Protein AF-A0A5Q4BC94-F1 (afdb_monomer)

Solvent-accessible surface area (backbone atoms only — not comparable to full-atom values): 10985 Å² total; per-residue (Å²): 102,75,62,57,66,53,66,48,94,88,75,41,68,51,53,62,76,57,40,40,62,52,32,75,74,72,47,90,76,65,55,70,24,50,42,64,88,12,57,51,71,51,74,48,74,23,56,30,16,49,47,24,10,54,57,50,40,27,36,15,42,59,40,78,37,52,30,67,79,30,51,76,41,50,78,74,36,72,37,65,31,52,67,29,40,40,42,59,85,71,44,56,73,88,72,79,78,47,74,65,57,56,63,42,51,80,78,47,82,76,61,48,67,38,67,44,76,34,61,32,27,31,41,45,68,64,74,61,66,38,70,5,66,47,60,93,41,69,38,22,23,30,35,40,36,33,21,73,30,96,95,44,70,33,73,53,66,46,68,32,28,60,41,76,62,95,82,68,76,78,78,76,76,76,77,79,74,85,79,80,84,80,82,85,80,83,80,85,131

Secondary structure (DSSP, 8-state):
--SSS-EETTTEE--GGGHHHHHHHH-S-PPEE-SSS-EEEEEEEEEEGGG-S-EEEEEETTSSS-TTSSEEPEEEEPPP-STT---TTSPPPSSPPPHHHHHHTTTS-S--EEEEEEEEEEEPPTT----EEETTEEEEEEEEEEE--TT---EEEEEEEEPPPTTSPPPPPPPPP------------

Sequence (189 aa):
MTDGLGKTTGSGKVQAADIQQVMALSGDTLPQVSPVNGSISGTFHVVTTDGAGPINAVLDPTGTGAFSQGVMLQVMQQVPGNRGNIRPNGKVPGGKRSLWERALSVIVKRASNVNMDFPMAFAVPDGTTCSGSMGGQNNVCLVKIANSNGAGPFGGVVPIQIAPAAGAAPATPAAPGARRSVEFQAAQA

Organism: NCBI:txid2078593

pLDDT: mean 81.34, std 16.69, range [35.47, 97.94]

Mean predicted aligned error: 10.85 Å

Radius of gyration: 20.94 Å; Cα contacts (8 Å, |Δi|>4): 370; chains: 1; bounding box: 55×48×60 Å

Nearest PDB structures (foldseek):
  2ag9-assembly2_B  TM=3.302E-01  e=1.416E-01  Homo sapiens
  2agc-assembly1_A  TM=2.955E-01  e=1.116E-01  Mus musculus
  6vac-assembly1_B  TM=3.687E-01  e=8.942E-01  Mus musculus
  7blq-assembly1_J  TM=4.321E-01  e=4.726E+00  Thermochaetoides thermophila DSM 1495

Foldseek 3Di:
DDFAFDADPPGGGDFLQCVLVVCVVVPDDAAEFALPFTKDKDKDWDFWLQQFDQKWKWKAQAQGRPRVPTDTWAWPFGGDHDQSAADLCSHRDPDDQDPVSVVCCVVDDSIDGNGDIDMTMTTDDRNRWHQYDGSNDGRKMKMFMFHDHPVDTHGGIGIYHHDPHPPDDPDPPDPPDDDDDDDDDDDDD

InterPro domains:
  IPR021476 GAS1/GAS2/TsrA [PF11327] (3-155)
  IPR021476 GAS1/GAS2/TsrA [PTHR34618] (3-182)

Structure (mmCIF, N/CA/C/O backbone):
data_AF-A0A5Q4BC94-F1
#
_entry.id   AF-A0A5Q4BC94-F1
#
loop_
_atom_site.group_PDB
_atom_site.id
_atom_site.type_symbol
_atom_site.label_atom_id
_atom_site.label_alt_id
_atom_site.label_comp_id
_atom_site.label_asym_id
_atom_site.label_entity_id
_atom_site.label_seq_id
_atom_site.pdbx_PDB_ins_code
_atom_site.Cartn_x
_atom_site.Cartn_y
_atom_site.Cartn_z
_atom_site.occupancy
_atom_site.B_iso_or_equiv
_atom_site.auth_seq_id
_atom_site.auth_comp_id
_atom_site.auth_asym_id
_atom_site.auth_atom_id
_atom_site.pdbx_PDB_model_num
ATOM 1 N N . MET A 1 1 ? 0.063 -11.396 -1.240 1.00 81.81 1 MET A N 1
ATOM 2 C CA . MET A 1 1 ? 1.222 -10.493 -1.026 1.00 81.81 1 MET A CA 1
ATOM 3 C C . MET A 1 1 ? 2.115 -11.094 0.052 1.00 81.81 1 MET A C 1
ATOM 5 O O . MET A 1 1 ? 1.670 -12.020 0.711 1.00 81.81 1 MET A O 1
ATOM 9 N N . THR A 1 2 ? 3.355 -10.629 0.216 1.00 89.62 2 THR A N 1
ATOM 10 C CA . THR A 1 2 ? 4.214 -11.078 1.328 1.00 89.62 2 THR A CA 1
ATOM 11 C C . THR A 1 2 ? 3.887 -10.338 2.621 1.00 89.62 2 THR A C 1
ATOM 13 O O . THR A 1 2 ? 3.501 -9.165 2.572 1.00 89.62 2 THR A O 1
ATOM 16 N N . ASP A 1 3 ? 4.104 -11.001 3.753 1.00 93.25 3 ASP A N 1
ATOM 17 C CA . ASP A 1 3 ? 3.943 -10.417 5.086 1.00 93.25 3 ASP A CA 1
ATOM 18 C C . ASP A 1 3 ? 5.045 -9.404 5.425 1.00 93.25 3 ASP A C 1
ATOM 20 O O . ASP A 1 3 ? 6.118 -9.374 4.809 1.00 93.25 3 ASP A O 1
ATOM 24 N N . GLY A 1 4 ? 4.762 -8.567 6.420 1.00 91.88 4 GLY A N 1
ATOM 25 C CA . GLY A 1 4 ? 5.662 -7.549 6.951 1.00 91.88 4 GLY A CA 1
ATOM 26 C C . GLY A 1 4 ? 5.556 -6.182 6.269 1.00 91.88 4 GLY A C 1
ATOM 27 O O . GLY A 1 4 ? 5.061 -6.036 5.144 1.00 91.88 4 GLY A O 1
ATOM 28 N N . LEU A 1 5 ? 6.069 -5.169 6.975 1.00 91.19 5 LEU A N 1
ATOM 29 C CA . LEU A 1 5 ? 5.911 -3.742 6.651 1.00 91.19 5 LEU A CA 1
ATOM 30 C C . LEU A 1 5 ? 7.025 -3.176 5.759 1.00 91.19 5 LEU A C 1
ATOM 32 O O . LEU A 1 5 ? 7.042 -1.991 5.447 1.00 91.19 5 LEU A O 1
ATOM 36 N N . GLY A 1 6 ? 7.956 -4.029 5.332 1.00 88.50 6 GLY A N 1
ATOM 37 C CA . GLY A 1 6 ? 9.138 -3.638 4.571 1.00 88.50 6 GLY A CA 1
ATOM 38 C C . GLY A 1 6 ? 10.411 -3.681 5.408 1.00 88.50 6 GLY A C 1
ATOM 39 O O . GLY A 1 6 ? 10.427 -4.132 6.554 1.00 88.50 6 GLY A O 1
ATOM 40 N N . LYS A 1 7 ? 11.517 -3.271 4.791 1.00 89.06 7 LYS A N 1
ATOM 41 C CA . LYS A 1 7 ? 12.827 -3.195 5.434 1.00 89.06 7 LYS A CA 1
ATOM 42 C C . LYS A 1 7 ? 13.628 -2.040 4.853 1.00 89.06 7 LYS A C 1
ATOM 44 O O . LYS A 1 7 ? 13.553 -1.793 3.651 1.00 89.06 7 LYS A O 1
ATOM 49 N N . THR A 1 8 ? 14.425 -1.389 5.683 1.00 83.44 8 THR A N 1
ATOM 50 C CA . THR A 1 8 ? 15.435 -0.426 5.253 1.00 83.44 8 THR A CA 1
ATOM 51 C C . THR A 1 8 ? 16.819 -1.049 5.398 1.00 83.44 8 THR A C 1
ATOM 53 O O . THR A 1 8 ? 17.034 -1.977 6.181 1.00 83.44 8 THR A O 1
ATOM 56 N N . THR A 1 9 ? 17.782 -0.554 4.626 1.00 82.31 9 THR A N 1
ATOM 57 C CA . THR A 1 9 ? 19.167 -1.037 4.693 1.00 82.31 9 THR A CA 1
ATOM 58 C C . THR A 1 9 ? 19.849 -0.637 6.005 1.00 82.31 9 THR A C 1
ATOM 60 O O . THR A 1 9 ? 20.722 -1.358 6.470 1.00 82.31 9 THR A O 1
ATOM 63 N N . GLY A 1 10 ? 19.445 0.494 6.599 1.00 80.06 10 GLY A N 1
ATOM 64 C CA . GLY A 1 10 ? 20.049 1.041 7.820 1.00 80.06 10 GLY A CA 1
ATOM 65 C C . GLY A 1 10 ? 19.394 0.586 9.127 1.00 80.06 10 GLY A C 1
ATOM 66 O O . GLY A 1 10 ? 20.094 0.427 10.119 1.00 80.06 10 GLY A O 1
ATOM 67 N N . SER A 1 11 ? 18.079 0.344 9.136 1.00 78.38 11 SER A N 1
ATOM 68 C CA . SER A 1 11 ? 17.308 0.065 10.365 1.00 78.38 11 SER A CA 1
ATOM 69 C C . SER A 1 11 ? 16.658 -1.322 10.373 1.00 78.38 11 SER A C 1
ATOM 71 O O . SER A 1 11 ? 15.974 -1.683 11.325 1.00 78.38 11 SER A O 1
ATOM 73 N N . GLY A 1 12 ? 16.879 -2.135 9.336 1.00 88.44 12 GLY A N 1
ATOM 74 C CA . GLY A 1 12 ? 16.344 -3.491 9.266 1.00 88.44 12 GLY A CA 1
ATOM 75 C C . GLY A 1 12 ? 14.847 -3.520 8.959 1.00 88.44 12 GLY A C 1
ATOM 76 O O . GLY A 1 12 ? 14.356 -2.741 8.143 1.00 88.44 12 GLY A O 1
ATOM 77 N N . LYS A 1 13 ? 14.120 -4.485 9.533 1.00 89.81 13 LYS A N 1
ATOM 78 C CA . LYS A 1 13 ? 12.675 -4.641 9.297 1.00 89.81 13 LYS A CA 1
ATOM 79 C C . LYS A 1 13 ? 11.917 -3.456 9.892 1.00 89.81 13 LYS A C 1
ATOM 81 O O . LYS A 1 13 ? 12.116 -3.156 11.061 1.00 89.81 13 LYS A O 1
ATOM 86 N N . VAL A 1 14 ? 11.015 -2.874 9.107 1.00 89.50 14 VAL A N 1
ATOM 87 C CA . VAL A 1 14 ? 10.056 -1.876 9.590 1.00 89.50 14 VAL A CA 1
ATOM 88 C C . VAL A 1 14 ? 9.029 -2.582 10.475 1.00 89.50 14 VAL A C 1
ATOM 90 O O . VAL A 1 14 ? 8.504 -3.637 10.100 1.00 89.50 14 VAL A O 1
ATOM 93 N N . GLN A 1 15 ? 8.758 -2.017 11.645 1.00 88.25 15 GLN A N 1
ATOM 94 C CA . GLN A 1 15 ? 7.858 -2.553 12.663 1.00 88.25 15 GLN A CA 1
ATOM 95 C C . GLN A 1 15 ? 6.709 -1.583 12.941 1.00 88.25 15 GLN A C 1
ATOM 97 O O . GLN A 1 15 ? 6.812 -0.384 12.702 1.00 88.25 15 GLN A O 1
ATOM 102 N N . ALA A 1 16 ? 5.605 -2.092 13.496 1.00 83.12 16 ALA A N 1
ATOM 103 C CA . ALA A 1 16 ? 4.472 -1.247 13.883 1.00 83.12 16 ALA A CA 1
ATOM 104 C C . ALA A 1 16 ? 4.858 -0.195 14.944 1.00 83.12 16 ALA A C 1
ATOM 106 O O . ALA A 1 16 ? 4.256 0.874 14.998 1.00 83.12 16 ALA A O 1
ATOM 107 N N . ALA A 1 17 ? 5.892 -0.465 15.750 1.00 82.75 17 ALA A N 1
ATOM 108 C CA . ALA A 1 17 ? 6.447 0.495 16.703 1.00 82.75 17 ALA A CA 1
ATOM 109 C C . ALA A 1 17 ? 7.033 1.747 16.019 1.00 82.75 17 ALA A C 1
ATOM 111 O O . ALA A 1 17 ? 6.927 2.844 16.565 1.00 82.75 17 ALA A O 1
ATOM 112 N N . ASP A 1 18 ? 7.556 1.615 14.795 1.00 83.81 18 ASP A N 1
ATOM 113 C CA . ASP A 1 18 ? 8.173 2.723 14.051 1.00 83.81 18 ASP A CA 1
ATOM 114 C C . ASP A 1 18 ? 7.135 3.768 13.599 1.00 83.81 18 ASP A C 1
ATOM 116 O O . ASP A 1 18 ? 7.472 4.904 13.262 1.00 83.81 18 ASP A O 1
ATOM 120 N N . ILE A 1 19 ? 5.844 3.421 13.637 1.00 81.75 19 ILE A N 1
ATOM 121 C CA . ILE A 1 19 ? 4.746 4.312 13.242 1.00 81.75 19 ILE A CA 1
ATOM 122 C C . ILE A 1 19 ? 4.623 5.510 14.186 1.00 81.75 19 ILE A C 1
ATOM 124 O O . ILE A 1 19 ? 4.223 6.580 13.735 1.00 81.75 19 ILE A O 1
ATOM 128 N N . GLN A 1 20 ? 5.031 5.394 15.456 1.00 79.56 20 GLN A N 1
ATOM 129 C CA . GLN A 1 20 ? 5.070 6.556 16.356 1.00 79.56 20 GLN A CA 1
ATOM 130 C C . GLN A 1 20 ? 5.977 7.669 15.822 1.00 79.56 20 GLN A C 1
ATOM 132 O O . GLN A 1 20 ? 5.625 8.843 15.916 1.00 79.56 20 GLN A O 1
ATOM 137 N N . GLN A 1 21 ? 7.106 7.313 15.205 1.00 80.94 21 GLN A N 1
ATOM 138 C CA . GLN A 1 21 ? 8.010 8.295 14.613 1.00 80.94 21 GLN A CA 1
ATOM 139 C C . GLN A 1 21 ? 7.386 8.966 13.382 1.00 80.94 21 GLN A C 1
ATOM 141 O O . GLN A 1 21 ? 7.544 10.168 13.187 1.00 80.94 21 GLN A O 1
ATOM 146 N N . VAL A 1 22 ? 6.642 8.210 12.571 1.00 80.81 22 VAL A N 1
ATOM 147 C CA . VAL A 1 22 ? 5.947 8.741 11.387 1.00 80.81 22 VAL A CA 1
ATOM 148 C C . VAL A 1 22 ? 4.794 9.664 11.785 1.00 80.81 22 VAL A C 1
ATOM 150 O O . VAL A 1 22 ? 4.640 10.735 11.199 1.00 80.81 22 VAL A O 1
ATOM 153 N N . MET A 1 23 ? 4.022 9.287 12.805 1.00 81.69 23 MET A N 1
ATOM 154 C CA . MET A 1 23 ? 2.925 10.089 13.360 1.00 81.69 23 MET A CA 1
ATOM 155 C C . MET A 1 23 ? 3.440 11.397 13.966 1.00 81.69 23 MET A C 1
ATOM 157 O O . MET A 1 23 ? 2.883 12.457 13.703 1.00 81.69 23 MET A O 1
ATOM 161 N N . ALA A 1 24 ? 4.579 11.364 14.666 1.00 81.62 24 ALA A N 1
ATOM 162 C CA . ALA A 1 24 ? 5.213 12.576 15.184 1.00 81.62 24 ALA A CA 1
ATOM 163 C C . ALA A 1 24 ? 5.582 13.589 14.079 1.00 81.62 24 ALA A C 1
ATOM 165 O O . ALA A 1 24 ? 5.613 14.791 14.336 1.00 81.62 24 ALA A O 1
ATOM 166 N N . LEU A 1 25 ? 5.852 13.116 12.856 1.00 83.88 25 LEU A N 1
ATOM 167 C CA . LEU A 1 25 ? 6.179 13.959 11.700 1.00 83.88 25 LEU A CA 1
ATOM 168 C C . LEU A 1 25 ? 4.952 14.359 10.867 1.00 83.88 25 LEU A C 1
ATOM 170 O O . LEU A 1 25 ? 4.973 15.405 10.224 1.00 83.88 25 LEU A O 1
ATOM 174 N N . SER A 1 26 ? 3.909 13.526 10.853 1.00 80.12 26 SER A N 1
ATOM 175 C CA . SER A 1 26 ? 2.773 13.639 9.920 1.00 80.12 26 SER A CA 1
ATOM 176 C C . SER A 1 26 ? 1.465 14.077 10.591 1.00 80.12 26 SER A C 1
ATOM 178 O O . SER A 1 26 ? 0.493 14.369 9.897 1.00 80.12 26 SER A O 1
ATOM 180 N N . GLY A 1 27 ? 1.441 14.145 11.925 1.00 82.94 27 GLY A N 1
ATOM 181 C CA . GLY A 1 27 ? 0.253 14.386 12.739 1.00 82.94 27 GLY A CA 1
ATOM 182 C C . GLY A 1 27 ? -0.396 13.096 13.247 1.00 82.94 27 GLY A C 1
ATOM 183 O O . GLY A 1 27 ? -0.121 11.998 12.767 1.00 82.94 27 GLY A O 1
ATOM 184 N N . ASP A 1 28 ? -1.292 13.247 14.225 1.00 81.88 28 ASP A N 1
ATOM 185 C CA . ASP A 1 28 ? -1.874 12.115 14.960 1.00 81.88 28 ASP A CA 1
ATOM 186 C C . ASP A 1 28 ? -3.132 11.518 14.306 1.00 81.88 28 ASP A C 1
ATOM 188 O O . ASP A 1 28 ? -3.717 10.572 14.829 1.00 81.88 28 ASP A O 1
ATOM 192 N N . THR A 1 29 ? -3.597 12.078 13.185 1.00 86.44 29 THR A N 1
ATOM 193 C CA . THR A 1 29 ? -4.830 11.627 12.522 1.00 86.44 29 THR A CA 1
ATOM 194 C C . THR A 1 29 ? -4.507 10.696 11.364 1.00 86.44 29 THR A C 1
ATOM 196 O O . THR A 1 29 ? -3.929 11.111 10.361 1.00 86.44 29 THR A O 1
ATOM 199 N N . LEU A 1 30 ? -4.930 9.439 11.486 1.00 89.50 30 LEU A N 1
ATOM 200 C CA . LEU A 1 30 ? -4.850 8.472 10.397 1.00 89.50 30 LEU A CA 1
ATOM 201 C C . LEU A 1 30 ? -5.952 8.720 9.353 1.00 89.50 30 LEU A C 1
ATOM 203 O O . LEU A 1 30 ? -7.013 9.255 9.695 1.00 89.50 30 LEU A O 1
ATOM 207 N N . PRO A 1 31 ? -5.751 8.295 8.092 1.00 91.00 31 PRO A N 1
ATOM 208 C CA . PRO A 1 31 ? -6.808 8.285 7.090 1.00 91.00 31 PRO A CA 1
ATOM 209 C C . PRO A 1 31 ? -8.049 7.541 7.595 1.00 91.00 31 PRO A C 1
ATOM 211 O O . PRO A 1 31 ? -7.960 6.388 8.023 1.00 91.00 31 PRO A O 1
ATOM 214 N N . GLN A 1 32 ? -9.199 8.210 7.526 1.00 92.81 32 GLN A N 1
ATOM 215 C CA . GLN A 1 32 ? -10.491 7.663 7.932 1.00 92.81 32 GLN A CA 1
ATOM 216 C C . GLN A 1 32 ? -11.238 7.129 6.710 1.00 92.81 32 GLN A C 1
ATOM 218 O O . GLN A 1 32 ? -11.414 7.846 5.724 1.00 92.81 32 GLN A O 1
ATOM 223 N N . VAL A 1 33 ? -11.704 5.886 6.780 1.00 94.62 33 VAL A N 1
ATOM 224 C CA . VAL A 1 33 ? -12.470 5.228 5.717 1.00 94.62 33 VAL A CA 1
ATOM 225 C C . VAL A 1 33 ? -13.904 5.005 6.184 1.00 94.62 33 VAL A C 1
ATOM 227 O O . VAL A 1 33 ? -14.128 4.533 7.295 1.00 94.62 33 VAL A O 1
ATOM 230 N N . SER A 1 34 ? -14.883 5.331 5.338 1.00 93.75 34 SER A N 1
ATOM 231 C CA . SER A 1 34 ? -16.297 5.078 5.643 1.00 93.75 34 SER A CA 1
ATOM 232 C C . SER A 1 34 ? -16.559 3.578 5.865 1.00 93.75 34 SER A C 1
ATOM 234 O O . SER A 1 34 ? -16.065 2.768 5.079 1.00 93.75 34 SER A O 1
ATOM 236 N N . PRO A 1 35 ? -17.365 3.187 6.870 1.00 91.75 35 PRO A N 1
ATOM 237 C CA . PRO A 1 35 ? -17.731 1.785 7.096 1.00 91.75 35 PRO A CA 1
ATOM 238 C C . PRO A 1 35 ? -18.643 1.202 6.003 1.00 91.75 35 PRO A C 1
ATOM 240 O O . PRO A 1 35 ? -18.787 -0.018 5.918 1.00 91.75 35 PRO A O 1
ATOM 243 N N . VAL A 1 36 ? -19.270 2.069 5.198 1.00 92.44 36 VAL A N 1
ATOM 244 C CA . VAL A 1 36 ? -20.157 1.713 4.081 1.00 92.44 36 VAL A CA 1
ATOM 245 C C . VAL A 1 36 ? -19.725 2.485 2.837 1.00 92.44 36 VAL A C 1
ATOM 247 O O . VAL A 1 36 ? -19.553 3.707 2.903 1.00 92.44 36 VAL A O 1
ATOM 250 N N . ASN A 1 37 ? -19.555 1.789 1.714 1.00 91.12 37 ASN A N 1
ATOM 251 C CA . ASN A 1 37 ? -19.009 2.305 0.457 1.00 91.12 37 ASN A CA 1
ATOM 252 C C . ASN A 1 37 ? -17.673 3.047 0.649 1.00 91.12 37 ASN A C 1
ATOM 254 O O . ASN A 1 37 ? -17.416 4.082 0.030 1.00 91.12 37 ASN A O 1
ATOM 258 N N . GLY A 1 38 ? -16.831 2.544 1.555 1.00 94.06 38 GLY A N 1
ATOM 259 C CA . GLY A 1 38 ? -15.524 3.117 1.846 1.00 94.06 38 GLY A CA 1
ATOM 260 C C . GLY A 1 38 ? -14.539 2.927 0.695 1.00 94.06 38 GLY A C 1
ATOM 261 O O . GLY A 1 38 ? -14.519 1.899 0.022 1.00 94.06 38 GLY A O 1
ATOM 262 N N . SER A 1 39 ? -13.660 3.905 0.488 1.00 95.75 39 SER A N 1
ATOM 263 C CA . SER A 1 39 ? -12.562 3.784 -0.471 1.00 95.75 39 SER A CA 1
ATOM 264 C C . SER A 1 39 ? -11.307 4.474 0.034 1.00 95.75 39 SER A C 1
ATOM 266 O O . SER A 1 39 ? -11.384 5.469 0.753 1.00 95.75 39 SER A O 1
ATOM 268 N N . ILE A 1 40 ? -10.158 3.972 -0.398 1.00 95.38 40 ILE A N 1
ATOM 269 C CA . ILE A 1 40 ? -8.854 4.594 -0.198 1.00 95.38 40 ILE A CA 1
ATOM 270 C C . ILE A 1 40 ? -8.411 5.126 -1.549 1.00 95.38 40 ILE A C 1
ATOM 272 O O . ILE A 1 40 ? -8.335 4.363 -2.510 1.00 95.38 40 ILE A O 1
ATOM 276 N N . SER A 1 41 ? -8.085 6.410 -1.619 1.00 95.69 41 SER A N 1
ATOM 277 C CA . SER A 1 41 ? -7.561 7.049 -2.822 1.00 95.69 41 SER A CA 1
ATOM 278 C C . SER A 1 41 ? -6.319 7.860 -2.505 1.00 95.69 41 SER A C 1
ATOM 280 O O . SER A 1 41 ? -6.173 8.376 -1.398 1.00 95.69 41 SER A O 1
ATOM 282 N N . GLY A 1 42 ? -5.444 8.021 -3.486 1.00 94.50 42 GLY A N 1
ATOM 283 C CA . GLY A 1 42 ? -4.274 8.867 -3.334 1.00 94.50 42 GLY A CA 1
ATOM 284 C C . GLY A 1 42 ? -3.457 8.964 -4.606 1.00 94.50 42 GLY A C 1
ATOM 285 O O . GLY A 1 42 ? -3.873 8.520 -5.678 1.00 94.50 42 GLY A O 1
ATOM 286 N N . THR A 1 43 ? -2.268 9.529 -4.453 1.00 95.31 43 THR A N 1
ATOM 287 C CA . THR A 1 43 ? -1.296 9.682 -5.528 1.00 95.31 43 THR A CA 1
ATOM 288 C C . THR A 1 43 ? -0.192 8.650 -5.367 1.00 95.31 43 THR A C 1
ATOM 290 O O . THR A 1 43 ? 0.446 8.567 -4.320 1.00 95.31 43 THR A O 1
ATOM 293 N N . PHE A 1 44 ? 0.041 7.861 -6.411 1.00 94.06 44 PHE A N 1
ATOM 294 C CA . PHE A 1 44 ? 1.167 6.945 -6.494 1.00 94.06 44 PHE A CA 1
ATOM 295 C C . PHE A 1 44 ? 2.281 7.588 -7.319 1.00 94.06 44 PHE A C 1
ATOM 297 O O . PHE A 1 44 ? 2.142 7.773 -8.531 1.00 94.06 44 PHE A O 1
ATOM 304 N N . HIS A 1 45 ? 3.384 7.921 -6.654 1.00 94.69 45 HIS A N 1
ATOM 305 C CA . HIS A 1 45 ? 4.540 8.532 -7.292 1.00 94.69 45 HIS A CA 1
ATOM 306 C C . HIS A 1 45 ? 5.463 7.461 -7.886 1.00 94.69 45 HIS A C 1
ATOM 308 O O . HIS A 1 45 ? 6.096 6.678 -7.173 1.00 94.69 45 HIS A O 1
ATOM 314 N N . VAL A 1 46 ? 5.554 7.422 -9.213 1.00 91.31 46 VAL A N 1
ATOM 315 C CA . VAL A 1 46 ? 6.398 6.478 -9.947 1.00 91.31 46 VAL A CA 1
ATOM 316 C C . VAL A 1 46 ? 7.737 7.142 -10.250 1.00 91.31 46 VAL A C 1
ATOM 318 O O . VAL A 1 46 ? 7.866 7.892 -11.215 1.00 91.31 46 VAL A O 1
ATOM 321 N N . VAL A 1 47 ? 8.762 6.824 -9.457 1.00 90.44 47 VAL A N 1
ATOM 322 C CA . VAL A 1 47 ? 10.129 7.349 -9.654 1.00 90.44 47 VAL A CA 1
ATOM 323 C C . VAL A 1 47 ? 10.771 6.755 -10.911 1.00 90.44 47 VAL A C 1
ATOM 325 O O . VAL A 1 47 ? 11.333 7.466 -11.746 1.00 90.44 47 VAL A O 1
ATOM 328 N N . THR A 1 48 ? 10.681 5.434 -11.065 1.00 88.44 48 THR A N 1
ATOM 329 C CA . THR A 1 48 ? 11.261 4.695 -12.191 1.00 88.44 48 THR A CA 1
ATOM 330 C C . THR A 1 48 ? 10.256 3.738 -12.804 1.00 88.44 48 THR A C 1
ATOM 332 O O . THR A 1 48 ? 9.251 3.380 -12.189 1.00 88.44 48 THR A O 1
ATOM 335 N N . THR A 1 49 ? 10.557 3.277 -14.018 1.00 85.38 49 THR A N 1
ATOM 336 C CA . THR A 1 49 ? 9.695 2.353 -14.758 1.00 85.38 49 THR A CA 1
ATOM 337 C C . THR A 1 49 ? 9.345 1.094 -13.972 1.00 85.38 49 THR A C 1
ATOM 339 O O . THR A 1 49 ? 8.234 0.596 -14.120 1.00 85.38 49 THR A O 1
ATOM 342 N N . ASP A 1 50 ? 10.237 0.609 -13.105 1.00 86.19 50 ASP A N 1
ATOM 343 C CA . ASP A 1 50 ? 10.035 -0.613 -12.321 1.00 86.19 50 ASP A CA 1
ATOM 344 C C . ASP A 1 50 ? 8.931 -0.486 -11.265 1.00 86.19 50 ASP A C 1
ATOM 346 O O . ASP A 1 50 ? 8.251 -1.477 -10.984 1.00 86.19 50 ASP A O 1
ATOM 350 N N . GLY A 1 51 ? 8.719 0.723 -10.734 1.00 85.38 51 GLY A N 1
ATOM 351 C CA . GLY A 1 51 ? 7.671 1.018 -9.756 1.00 85.38 51 GLY A CA 1
ATOM 352 C C . GLY A 1 51 ? 6.279 1.193 -10.359 1.00 85.38 51 GLY A C 1
ATOM 353 O O . GLY A 1 51 ? 5.301 1.278 -9.624 1.00 85.38 51 GLY A O 1
ATOM 354 N N . ALA A 1 52 ? 6.173 1.237 -11.686 1.00 88.94 52 ALA A N 1
ATOM 355 C CA . ALA A 1 52 ? 4.911 1.436 -12.383 1.00 88.94 52 ALA A CA 1
ATOM 356 C C . ALA A 1 52 ? 3.943 0.259 -12.188 1.00 88.94 52 ALA A C 1
ATOM 358 O O . ALA A 1 52 ? 4.342 -0.852 -11.832 1.00 88.94 52 ALA A O 1
ATOM 359 N N . GLY A 1 53 ? 2.662 0.495 -12.457 1.00 87.94 53 GLY A N 1
ATOM 360 C CA . GLY A 1 53 ? 1.612 -0.489 -12.233 1.00 87.94 53 GLY A CA 1
ATOM 361 C C . GLY A 1 53 ? 1.641 -1.705 -13.180 1.00 87.94 53 GLY A C 1
ATOM 362 O O . GLY A 1 53 ? 2.598 -1.924 -13.935 1.00 87.94 53 GLY A O 1
ATOM 363 N N . PRO A 1 54 ? 0.583 -2.532 -13.150 1.00 92.19 54 PRO A N 1
ATOM 364 C CA . PRO A 1 54 ? -0.573 -2.412 -12.261 1.00 92.19 54 PRO A CA 1
ATOM 365 C C . PRO A 1 54 ? -0.207 -2.694 -10.796 1.00 92.19 54 PRO A C 1
ATOM 367 O O . PRO A 1 54 ? 0.646 -3.537 -10.506 1.00 92.19 54 PRO A O 1
ATOM 370 N N . ILE A 1 55 ? -0.865 -1.988 -9.879 1.00 94.31 55 ILE A N 1
ATOM 371 C CA . ILE A 1 55 ? -0.766 -2.178 -8.430 1.00 94.31 55 ILE A CA 1
ATOM 372 C C . IL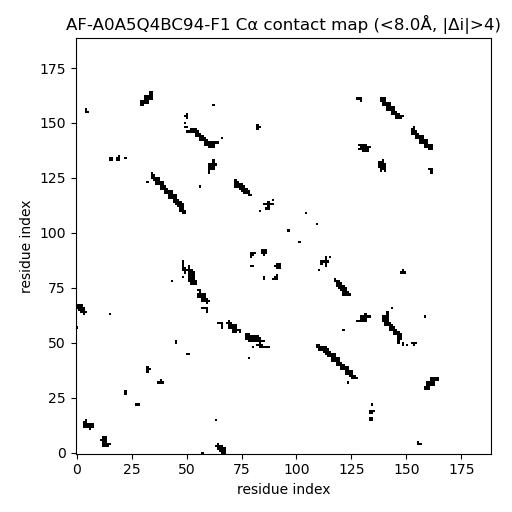E A 1 55 ? -1.996 -2.915 -7.892 1.00 94.31 55 ILE A C 1
ATOM 374 O O . ILE A 1 55 ? -3.092 -2.820 -8.446 1.00 94.31 55 ILE A O 1
ATOM 378 N N . ASN A 1 56 ? -1.799 -3.643 -6.799 1.00 95.19 56 ASN A N 1
ATOM 379 C CA . ASN A 1 56 ? -2.853 -4.265 -6.007 1.00 95.19 56 ASN A CA 1
ATOM 380 C C . ASN A 1 56 ? -2.803 -3.707 -4.587 1.00 95.19 56 ASN A C 1
ATOM 382 O O . ASN A 1 56 ? -1.745 -3.248 -4.152 1.00 95.19 56 ASN A O 1
ATOM 386 N N . ALA A 1 57 ? -3.914 -3.812 -3.860 1.00 97.31 57 ALA A N 1
ATOM 387 C CA . ALA A 1 57 ? -3.979 -3.475 -2.447 1.00 97.31 57 ALA A CA 1
ATOM 388 C C . ALA A 1 57 ? -4.519 -4.652 -1.627 1.00 97.31 57 ALA A C 1
ATOM 390 O O . ALA A 1 57 ? -5.472 -5.316 -2.037 1.00 97.31 57 ALA A O 1
ATOM 391 N N . VAL A 1 58 ? -3.896 -4.918 -0.481 1.00 97.75 58 VAL A N 1
ATOM 392 C CA . VAL A 1 58 ? -4.348 -5.922 0.488 1.00 97.75 58 VAL A CA 1
ATOM 393 C C . VAL A 1 58 ? -4.463 -5.272 1.856 1.00 97.75 58 VAL A C 1
ATOM 395 O O . VAL A 1 58 ? -3.505 -4.662 2.332 1.00 97.75 58 VAL A O 1
ATOM 398 N N . LEU A 1 59 ? -5.631 -5.417 2.470 1.00 97.44 59 LEU A N 1
ATOM 399 C CA . LEU A 1 59 ? -5.943 -4.934 3.805 1.00 97.44 59 LEU A CA 1
ATOM 400 C C . LEU A 1 59 ? -5.715 -6.050 4.828 1.00 97.44 59 LEU A C 1
ATOM 402 O O . LEU A 1 59 ? -6.251 -7.144 4.689 1.00 97.44 59 LEU A O 1
ATOM 406 N N . ASP A 1 60 ? -4.935 -5.763 5.860 1.00 97.12 60 ASP A N 1
ATOM 407 C CA . ASP A 1 60 ? -4.778 -6.577 7.060 1.00 97.12 60 ASP A CA 1
ATOM 408 C C . ASP A 1 60 ? -5.623 -5.967 8.195 1.00 97.12 60 ASP A C 1
ATOM 410 O O . ASP A 1 60 ? -5.256 -4.906 8.722 1.00 97.12 60 ASP A O 1
ATOM 414 N N . PRO A 1 61 ? -6.734 -6.622 8.588 1.00 95.56 61 PRO A N 1
ATOM 415 C CA . PRO A 1 61 ? -7.602 -6.156 9.669 1.00 95.56 61 PRO A CA 1
ATOM 416 C C . PRO A 1 61 ? -6.925 -6.150 11.044 1.00 95.56 61 PRO A C 1
ATOM 418 O O . PRO A 1 61 ? -7.332 -5.409 11.938 1.00 95.56 61 PRO A O 1
ATOM 421 N N . THR A 1 62 ? -5.893 -6.978 11.227 1.00 94.94 62 THR A N 1
ATOM 422 C CA . THR A 1 62 ? -5.219 -7.168 12.519 1.00 94.94 62 THR A CA 1
ATOM 423 C C . THR A 1 62 ? -4.187 -6.086 12.817 1.00 94.94 62 THR A C 1
ATOM 425 O O . THR A 1 62 ? -3.788 -5.913 13.966 1.00 94.94 62 THR A O 1
ATOM 428 N N . GLY A 1 63 ? -3.733 -5.370 11.785 1.00 92.38 63 GLY A N 1
ATOM 429 C CA . GLY A 1 63 ? -2.683 -4.361 11.890 1.00 92.38 63 GLY A CA 1
ATOM 430 C C . GLY A 1 63 ? -1.300 -4.919 12.251 1.00 92.38 63 GLY A C 1
ATOM 431 O O . GLY A 1 63 ? -0.448 -4.167 12.719 1.00 92.38 63 GLY A O 1
ATOM 432 N N . THR A 1 64 ? -1.058 -6.217 12.043 1.00 92.31 64 THR A N 1
ATOM 433 C CA . THR A 1 64 ? 0.212 -6.889 12.389 1.00 92.31 64 THR A CA 1
ATOM 434 C C . THR A 1 64 ? 1.170 -7.020 11.201 1.00 92.31 64 THR A C 1
ATOM 436 O O . THR A 1 64 ? 2.356 -7.305 11.376 1.00 92.31 64 THR A O 1
ATOM 439 N N . GLY A 1 65 ? 0.680 -6.780 9.983 1.00 93.00 65 GLY A N 1
ATOM 440 C CA . GLY A 1 65 ? 1.407 -6.963 8.732 1.00 93.00 65 GLY A CA 1
ATOM 441 C C . GLY A 1 65 ? 1.214 -8.347 8.105 1.00 93.00 65 GLY A C 1
ATOM 442 O O . GLY A 1 65 ? 2.046 -8.750 7.287 1.00 93.00 65 GLY A O 1
ATOM 443 N N . ALA A 1 66 ? 0.148 -9.069 8.463 1.00 94.50 66 ALA A N 1
ATOM 444 C CA . ALA A 1 66 ? -0.187 -10.410 7.973 1.00 94.50 66 ALA A CA 1
ATOM 445 C C . ALA A 1 66 ? -0.942 -10.375 6.622 1.00 94.50 66 ALA A C 1
ATOM 447 O O . ALA A 1 66 ? -2.048 -10.896 6.468 1.00 94.50 66 ALA A O 1
ATOM 448 N N . PHE A 1 67 ? -0.354 -9.733 5.609 1.00 95.44 67 PHE A N 1
ATOM 449 C CA . PHE A 1 67 ? -0.970 -9.529 4.288 1.00 95.44 67 PHE A CA 1
ATOM 450 C C . PHE A 1 67 ? -1.192 -10.808 3.468 1.00 95.44 67 PHE A C 1
ATOM 452 O O . PHE A 1 67 ? -1.893 -10.772 2.458 1.00 95.44 67 PHE A O 1
ATOM 459 N N . SER A 1 68 ? -0.583 -11.931 3.833 1.00 94.75 68 SER A N 1
ATOM 460 C CA . SER A 1 68 ? -0.859 -13.236 3.227 1.00 94.75 68 SER A CA 1
ATOM 461 C C . SER A 1 68 ? -2.258 -13.749 3.581 1.00 94.75 68 SER A C 1
ATOM 463 O O . SER A 1 68 ? -2.856 -14.463 2.779 1.00 94.75 68 SER A O 1
ATOM 465 N N . GLN A 1 69 ? -2.793 -13.325 4.730 1.00 94.06 69 GLN A N 1
ATOM 466 C CA . GLN A 1 69 ? -4.140 -13.635 5.221 1.00 94.06 69 GLN A CA 1
ATOM 467 C C . GLN A 1 69 ? -5.111 -12.451 5.084 1.00 94.06 69 GLN A C 1
ATOM 469 O O . GLN A 1 69 ? -6.264 -12.537 5.499 1.00 94.06 69 GLN A O 1
ATOM 474 N N . GLY A 1 70 ? -4.640 -11.337 4.522 1.00 94.38 70 GLY A N 1
ATOM 475 C CA . GLY A 1 70 ? -5.426 -10.125 4.353 1.00 94.38 70 GLY A CA 1
ATOM 476 C C . GLY A 1 70 ? -6.486 -10.228 3.256 1.00 94.38 70 GLY A C 1
ATOM 477 O O . GLY A 1 70 ? -6.494 -11.131 2.419 1.00 94.38 70 GLY A O 1
ATOM 478 N N . VAL A 1 71 ? -7.366 -9.234 3.234 1.00 96.06 71 VAL A N 1
ATOM 479 C CA . VAL A 1 71 ? -8.444 -9.095 2.257 1.00 96.06 71 VAL A CA 1
ATOM 480 C C . VAL A 1 71 ? -7.940 -8.303 1.055 1.00 96.06 71 VAL A C 1
ATOM 482 O O . VAL A 1 71 ? -7.439 -7.186 1.193 1.00 96.06 71 VAL A O 1
ATOM 485 N N . MET A 1 72 ? -8.063 -8.869 -0.144 1.00 96.44 72 MET A N 1
ATOM 486 C CA . MET A 1 72 ? -7.706 -8.167 -1.376 1.00 96.44 72 MET A CA 1
ATOM 487 C C . MET A 1 72 ? -8.766 -7.110 -1.701 1.00 96.44 72 MET A C 1
ATOM 489 O O . MET A 1 72 ? -9.950 -7.424 -1.798 1.00 96.44 72 MET A O 1
ATOM 493 N N . LEU A 1 73 ? -8.336 -5.861 -1.868 1.00 97.12 73 LEU A N 1
ATOM 494 C CA . LEU A 1 73 ? -9.230 -4.747 -2.168 1.00 97.12 73 LEU A CA 1
ATOM 495 C C . LEU A 1 73 ? -9.524 -4.667 -3.668 1.00 97.12 73 LEU A C 1
ATOM 497 O O . LEU A 1 73 ? -8.658 -4.947 -4.505 1.00 97.12 73 LEU A O 1
ATOM 501 N N . GLN A 1 74 ? -10.733 -4.228 -4.016 1.00 97.00 74 GLN A N 1
ATOM 502 C CA . GLN A 1 74 ? -11.109 -4.009 -5.410 1.00 97.00 74 GLN A CA 1
ATOM 503 C C . GLN A 1 74 ? -10.428 -2.747 -5.941 1.00 97.00 74 GLN A C 1
ATOM 505 O O . GLN A 1 74 ? -10.564 -1.668 -5.370 1.00 97.00 74 GLN A O 1
ATOM 510 N N . VAL A 1 75 ? -9.727 -2.863 -7.068 1.00 96.75 75 VAL A N 1
ATOM 511 C CA . VAL A 1 75 ? -9.103 -1.715 -7.738 1.00 96.75 75 VAL A CA 1
ATOM 512 C C . VAL A 1 75 ? -10.177 -0.882 -8.437 1.00 96.75 75 VAL A C 1
ATOM 514 O O . VAL A 1 75 ? -10.863 -1.382 -9.325 1.00 96.75 75 VAL A O 1
ATOM 517 N N . MET A 1 76 ? -10.300 0.388 -8.055 1.00 96.00 76 MET A N 1
ATOM 518 C CA . MET A 1 76 ? -11.203 1.356 -8.689 1.00 96.00 76 MET A CA 1
ATOM 519 C C . MET A 1 76 ? -10.466 2.240 -9.697 1.00 96.00 76 MET A C 1
ATOM 521 O O . MET A 1 76 ? -10.976 2.499 -10.782 1.00 96.00 76 MET A O 1
ATOM 525 N N . GLN A 1 77 ? -9.248 2.669 -9.359 1.00 96.06 77 GLN A N 1
ATOM 526 C CA . GLN A 1 77 ? -8.384 3.456 -10.234 1.00 96.06 77 GLN A CA 1
ATOM 527 C C . GLN A 1 77 ? -6.977 2.863 -10.213 1.00 96.06 77 GLN A C 1
ATOM 529 O O . GLN A 1 77 ? -6.372 2.703 -9.152 1.00 96.06 77 GLN A O 1
ATOM 534 N N . GLN A 1 78 ? -6.471 2.530 -11.399 1.00 94.19 78 GLN A N 1
ATOM 535 C CA . GLN A 1 78 ? -5.208 1.821 -11.576 1.00 94.19 78 GLN A CA 1
ATOM 536 C C . GLN A 1 78 ? -4.081 2.769 -12.010 1.00 94.19 78 GLN A C 1
ATOM 538 O O . GLN A 1 78 ? -4.304 3.701 -12.785 1.00 94.19 78 GLN A O 1
ATOM 543 N N . VAL A 1 79 ? -2.862 2.470 -11.556 1.00 92.25 79 VAL A N 1
ATOM 544 C CA . VAL A 1 79 ? -1.618 3.110 -11.995 1.00 92.25 79 VAL A CA 1
ATOM 545 C C . VAL A 1 79 ? -1.163 2.472 -13.311 1.00 92.25 79 VAL A C 1
ATOM 547 O O . VAL A 1 79 ? -1.120 1.240 -13.415 1.00 92.25 79 VAL A O 1
ATOM 550 N N . PRO A 1 80 ? -0.798 3.266 -14.331 1.00 89.44 80 PRO A N 1
ATOM 551 C CA . PRO A 1 80 ? -0.321 2.731 -15.594 1.00 89.44 80 PRO A CA 1
ATOM 552 C C . PRO A 1 80 ? 0.992 1.965 -15.422 1.00 89.44 80 PRO A C 1
ATOM 554 O O . PRO A 1 80 ? 1.871 2.329 -14.644 1.00 89.44 80 PRO A O 1
ATOM 557 N N . GLY A 1 81 ? 1.131 0.902 -16.202 1.00 83.69 81 GLY A N 1
ATOM 558 C CA . GLY A 1 81 ? 2.337 0.096 -16.301 1.00 83.69 81 GLY A CA 1
ATOM 559 C C . GLY A 1 81 ? 1.996 -1.335 -16.700 1.00 83.69 81 GLY A C 1
ATOM 560 O O . GLY A 1 81 ? 0.838 -1.750 -16.689 1.00 83.69 81 GLY A O 1
ATOM 561 N N . ASN A 1 82 ? 3.013 -2.098 -17.082 1.00 80.06 82 ASN A N 1
ATOM 562 C CA . ASN A 1 82 ? 2.893 -3.538 -17.280 1.00 80.06 82 ASN A CA 1
ATOM 563 C C . ASN A 1 82 ? 4.232 -4.207 -16.959 1.00 80.06 82 ASN A C 1
ATOM 565 O O . ASN A 1 82 ? 5.125 -4.220 -17.806 1.00 80.06 82 ASN A O 1
ATOM 569 N N . ARG A 1 83 ? 4.400 -4.728 -15.734 1.00 69.75 83 ARG A N 1
ATOM 570 C CA . ARG A 1 83 ? 5.637 -5.408 -15.282 1.00 69.75 83 ARG A CA 1
ATOM 571 C C . ARG A 1 83 ? 6.900 -4.560 -15.500 1.00 69.75 83 ARG A C 1
ATOM 573 O O . ARG A 1 83 ? 7.878 -5.020 -16.088 1.00 69.75 83 ARG A O 1
ATOM 580 N N . GLY A 1 84 ? 6.848 -3.290 -15.107 1.00 67.06 84 GLY A N 1
ATOM 581 C CA . GLY A 1 84 ? 7.952 -2.352 -15.319 1.00 67.06 84 GLY A CA 1
ATOM 582 C C . GLY A 1 84 ? 7.997 -1.720 -16.717 1.00 67.06 84 GLY A C 1
ATOM 583 O O . GLY A 1 84 ? 8.993 -1.108 -17.101 1.00 67.06 84 GLY A O 1
ATOM 584 N N . ASN A 1 85 ? 6.954 -1.909 -17.532 1.00 72.44 85 ASN A N 1
ATOM 585 C CA . ASN A 1 85 ? 6.841 -1.305 -18.856 1.00 72.44 85 ASN A CA 1
ATOM 586 C C . ASN A 1 85 ? 5.958 -0.055 -18.826 1.00 72.44 85 ASN A C 1
ATOM 588 O O . ASN A 1 85 ? 4.743 -0.129 -18.993 1.00 72.44 85 ASN A O 1
ATOM 592 N N . ILE A 1 86 ? 6.596 1.092 -18.644 1.00 79.44 86 ILE A N 1
ATOM 593 C CA . ILE A 1 86 ? 6.042 2.427 -18.867 1.00 79.44 86 ILE A CA 1
ATOM 594 C C . ILE A 1 86 ? 7.149 3.254 -19.525 1.00 79.44 86 ILE A C 1
ATOM 596 O O . ILE A 1 86 ? 8.332 3.003 -19.295 1.00 79.44 86 ILE A O 1
ATOM 600 N N . ARG A 1 87 ? 6.798 4.190 -20.401 1.00 76.75 87 ARG A N 1
ATOM 601 C CA . ARG A 1 87 ? 7.775 5.117 -20.984 1.00 76.75 87 ARG A CA 1
ATOM 602 C C . ARG A 1 87 ? 7.999 6.304 -20.040 1.00 76.75 87 ARG A C 1
ATOM 604 O O . ARG A 1 87 ? 7.109 6.606 -19.249 1.00 76.75 87 ARG A O 1
ATOM 611 N N . PRO A 1 88 ? 9.119 7.039 -20.171 1.00 77.69 88 PRO A N 1
ATOM 612 C CA . PRO A 1 88 ? 9.350 8.270 -19.407 1.00 77.69 88 PRO A CA 1
ATOM 613 C C . PRO A 1 88 ? 8.241 9.322 -19.553 1.00 77.69 88 PRO A C 1
ATOM 615 O O . PRO A 1 88 ? 8.101 10.186 -18.707 1.00 77.69 88 PRO A O 1
ATOM 618 N N . ASN A 1 89 ? 7.422 9.242 -20.607 1.00 76.00 89 ASN A N 1
ATOM 619 C CA . ASN A 1 89 ? 6.259 10.109 -20.814 1.00 76.00 89 ASN A CA 1
ATOM 620 C C . ASN A 1 89 ? 4.963 9.603 -20.139 1.00 76.00 89 ASN A C 1
ATOM 622 O O . ASN A 1 89 ? 3.877 10.048 -20.509 1.00 76.00 89 ASN A O 1
ATOM 626 N N . GLY A 1 90 ? 5.049 8.614 -19.245 1.00 74.19 90 GLY A N 1
ATOM 627 C CA . GLY A 1 90 ? 3.912 8.068 -18.498 1.00 74.19 90 GLY A CA 1
ATOM 628 C C . GLY A 1 90 ? 2.989 7.139 -19.293 1.00 74.19 90 GLY A C 1
ATOM 629 O O . GLY A 1 90 ? 2.007 6.633 -18.754 1.00 74.19 90 GLY A O 1
ATOM 630 N N . LYS A 1 91 ? 3.281 6.874 -20.574 1.00 79.88 91 LYS A N 1
ATOM 631 C CA . LYS A 1 91 ? 2.446 6.007 -21.417 1.00 79.88 91 LYS A CA 1
ATOM 632 C C . LYS A 1 91 ? 2.946 4.568 -21.408 1.00 79.88 91 LYS A C 1
ATOM 634 O O . LYS A 1 91 ? 4.140 4.303 -21.568 1.00 79.88 91 LYS A O 1
ATOM 639 N N . VAL A 1 92 ? 2.018 3.624 -21.289 1.00 78.88 92 VAL A N 1
ATOM 640 C CA . VAL A 1 92 ? 2.298 2.198 -21.488 1.00 78.88 92 VAL A CA 1
ATOM 641 C C . VAL A 1 92 ? 2.395 1.942 -22.996 1.00 78.88 92 VAL A C 1
ATOM 643 O O . VAL A 1 92 ? 1.435 2.235 -23.711 1.00 78.88 92 VAL A O 1
ATOM 646 N N . PRO A 1 93 ? 3.525 1.432 -23.521 1.00 71.81 93 PRO A N 1
ATOM 647 C CA . PRO A 1 93 ? 3.604 1.055 -24.927 1.00 71.81 93 PRO A CA 1
ATOM 648 C C . PRO A 1 93 ? 2.548 -0.010 -25.245 1.00 71.81 93 PRO A C 1
ATOM 650 O O . PRO A 1 93 ? 2.510 -1.054 -24.592 1.00 71.81 93 PRO A O 1
ATOM 653 N N . GLY A 1 94 ? 1.715 0.232 -26.257 1.00 60.50 94 GLY A N 1
ATOM 654 C CA . GLY A 1 94 ? 0.861 -0.808 -26.825 1.00 60.50 94 GLY A CA 1
ATOM 655 C C . GLY A 1 94 ? 1.711 -1.783 -27.641 1.00 60.50 94 GLY A C 1
ATOM 656 O O . GLY A 1 94 ? 2.366 -1.367 -28.592 1.00 60.50 94 GLY A O 1
ATOM 657 N N . GLY A 1 95 ? 1.726 -3.064 -27.264 1.00 65.12 95 GLY A N 1
ATOM 658 C CA . GLY A 1 95 ? 2.430 -4.128 -27.994 1.00 65.12 95 GLY A CA 1
ATOM 659 C C . GLY A 1 95 ? 3.488 -4.876 -27.175 1.00 65.12 95 GLY A C 1
ATOM 660 O O . GLY A 1 95 ? 3.886 -4.470 -26.083 1.00 65.12 95 GLY A O 1
ATOM 661 N N . LYS A 1 96 ? 3.936 -6.024 -27.697 1.00 58.81 96 LYS A N 1
ATOM 662 C CA . LYS A 1 96 ? 5.050 -6.783 -27.109 1.00 58.81 96 LYS A CA 1
ATOM 663 C C . LYS A 1 96 ? 6.346 -6.008 -27.369 1.00 58.81 96 LYS A C 1
ATOM 665 O O . LYS A 1 96 ? 6.558 -5.572 -28.497 1.00 58.81 96 LYS A O 1
ATOM 670 N N . ARG A 1 97 ? 7.211 -5.867 -26.353 1.00 65.19 97 ARG A N 1
ATOM 671 C CA . ARG A 1 97 ? 8.574 -5.328 -26.535 1.00 65.19 97 ARG A CA 1
ATOM 672 C C . ARG A 1 97 ? 9.242 -6.052 -27.701 1.00 65.19 97 ARG A C 1
ATOM 674 O O . ARG A 1 97 ? 9.171 -7.286 -27.755 1.00 65.19 97 ARG A O 1
ATOM 681 N N . SER A 1 98 ? 9.849 -5.308 -28.623 1.00 73.44 98 SER A N 1
ATOM 682 C CA . SER A 1 98 ? 10.484 -5.917 -29.797 1.00 73.44 98 SER A CA 1
ATOM 683 C C . SER A 1 98 ? 11.586 -6.890 -29.353 1.00 73.44 98 SER A C 1
ATOM 685 O O . SER A 1 98 ? 12.140 -6.755 -28.259 1.00 73.44 98 SER A O 1
ATOM 687 N N . LEU A 1 99 ? 11.920 -7.893 -30.173 1.00 72.00 99 LEU A N 1
ATOM 688 C CA . LEU A 1 99 ? 13.035 -8.805 -29.862 1.00 72.00 99 LEU A CA 1
ATOM 689 C C . LEU A 1 99 ? 14.341 -8.031 -29.617 1.00 72.00 99 LEU A C 1
ATOM 691 O O . LEU A 1 99 ? 15.105 -8.402 -28.731 1.00 72.00 99 LEU A O 1
ATOM 695 N N . TRP A 1 100 ? 14.526 -6.908 -30.317 1.00 70.44 100 TRP A N 1
ATOM 696 C CA . TRP A 1 100 ? 15.631 -5.974 -30.115 1.00 70.44 100 TRP A CA 1
ATOM 697 C C . TRP A 1 100 ? 15.589 -5.272 -28.753 1.00 70.44 100 TRP A C 1
ATOM 699 O O . TRP A 1 100 ? 16.597 -5.238 -28.058 1.00 70.44 100 TRP A O 1
ATOM 709 N N . GLU A 1 101 ? 14.433 -4.771 -28.310 1.00 71.38 101 GLU A N 1
ATOM 710 C CA . GLU A 1 101 ? 14.285 -4.174 -26.971 1.00 71.38 101 GLU A CA 1
ATOM 711 C C . GLU A 1 101 ? 14.499 -5.209 -25.858 1.00 71.38 101 GLU A C 1
ATOM 713 O O . GLU A 1 101 ? 15.099 -4.906 -24.826 1.00 71.38 101 GLU A O 1
ATOM 718 N N . ARG A 1 102 ? 14.046 -6.454 -26.063 1.00 69.75 102 ARG A N 1
ATOM 719 C CA . ARG A 1 102 ? 14.288 -7.558 -25.120 1.00 69.75 102 ARG A CA 1
ATOM 720 C C . ARG A 1 102 ? 15.775 -7.914 -25.062 1.00 69.75 102 ARG A C 1
ATOM 722 O O . ARG A 1 102 ? 16.300 -8.063 -23.962 1.00 69.75 102 ARG A O 1
ATOM 729 N N . ALA A 1 103 ? 16.451 -7.988 -26.206 1.00 70.00 103 ALA A N 1
ATOM 730 C CA . ALA A 1 103 ? 17.886 -8.258 -26.285 1.00 70.00 103 ALA A CA 1
ATOM 731 C C . ALA A 1 103 ? 18.738 -7.109 -25.720 1.00 70.00 103 ALA A C 1
ATOM 733 O O . ALA A 1 103 ? 19.738 -7.356 -25.061 1.00 70.00 103 ALA A O 1
ATOM 734 N N . LEU A 1 104 ? 18.329 -5.851 -25.893 1.00 70.31 104 LEU A N 1
ATOM 735 C CA . LEU A 1 104 ? 19.041 -4.714 -25.305 1.00 70.31 104 LEU A CA 1
ATOM 736 C C . LEU A 1 104 ? 18.787 -4.574 -23.803 1.00 70.31 104 LEU A C 1
ATOM 738 O O . LEU A 1 104 ? 19.665 -4.107 -23.088 1.00 70.31 104 LEU A O 1
ATOM 742 N N . SER A 1 105 ? 17.645 -5.033 -23.284 1.00 64.00 105 SER A N 1
ATOM 743 C CA . SER A 1 105 ? 17.334 -4.946 -21.847 1.00 64.00 105 SER A CA 1
ATOM 744 C C . SER A 1 105 ? 18.260 -5.757 -20.922 1.00 64.00 105 SER A C 1
ATOM 746 O O . SER A 1 105 ? 18.190 -5.584 -19.705 1.00 64.00 105 SER A O 1
ATOM 748 N N . VAL A 1 106 ? 19.129 -6.617 -21.473 1.00 61.91 106 VAL A N 1
ATOM 749 C CA . VAL A 1 106 ? 20.221 -7.274 -20.727 1.00 61.91 106 VAL A CA 1
ATOM 750 C C . VAL A 1 106 ? 21.532 -6.473 -20.723 1.00 61.91 106 VAL A C 1
ATOM 752 O O . VAL A 1 106 ? 22.420 -6.792 -19.940 1.00 61.91 106 VAL A O 1
ATOM 755 N N . ILE A 1 107 ? 21.645 -5.421 -21.543 1.00 60.81 107 ILE A N 1
ATOM 756 C CA . ILE A 1 107 ? 22.851 -4.586 -21.699 1.00 60.81 107 ILE A CA 1
ATOM 757 C C . ILE A 1 107 ? 22.608 -3.148 -21.200 1.00 60.81 107 ILE A C 1
ATOM 759 O O . ILE A 1 107 ? 23.513 -2.531 -20.644 1.00 60.81 107 ILE A O 1
ATOM 763 N N . VAL A 1 108 ? 21.391 -2.606 -21.343 1.00 62.75 108 VAL A N 1
ATOM 764 C CA . VAL A 1 108 ? 21.025 -1.258 -20.866 1.00 62.75 108 VAL A CA 1
ATOM 765 C C . VAL A 1 108 ? 20.192 -1.277 -19.578 1.00 62.75 108 VAL A C 1
ATOM 767 O O . VAL A 1 108 ? 19.472 -2.230 -19.279 1.00 62.75 108 VAL A O 1
ATOM 770 N N . LYS A 1 109 ? 20.292 -0.191 -18.797 1.00 57.00 109 LYS A N 1
ATOM 771 C CA . LYS A 1 109 ? 19.649 -0.001 -17.485 1.00 57.00 109 LYS A CA 1
ATOM 772 C C . LYS A 1 109 ? 18.129 -0.224 -17.572 1.00 57.00 109 LYS A C 1
ATOM 774 O O . LYS A 1 109 ? 17.429 0.542 -18.225 1.00 57.00 109 LYS A O 1
ATOM 779 N N . ARG A 1 110 ? 17.623 -1.259 -16.881 1.00 61.53 110 ARG A N 1
ATOM 780 C CA . ARG A 1 110 ? 16.197 -1.662 -16.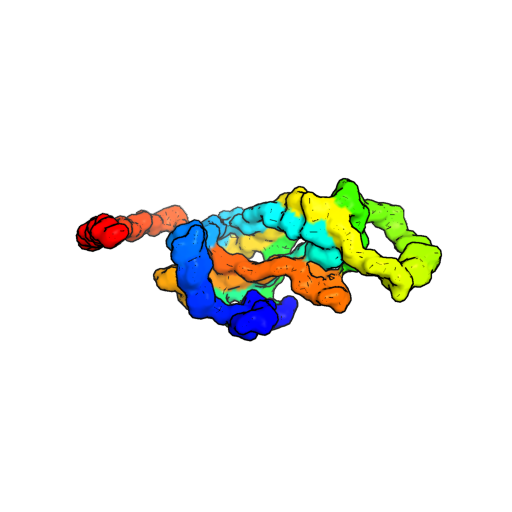873 1.00 61.53 110 ARG A CA 1
ATOM 781 C C . ARG A 1 110 ? 15.226 -0.580 -16.386 1.00 61.53 110 ARG A C 1
ATOM 783 O O . ARG A 1 110 ? 14.082 -0.564 -16.827 1.00 61.53 110 ARG A O 1
ATOM 790 N N . ALA A 1 111 ? 15.690 0.304 -15.506 1.00 67.56 111 ALA A N 1
ATOM 791 C CA . ALA A 1 111 ? 14.870 1.311 -14.848 1.00 67.56 111 ALA A CA 1
ATOM 792 C C . ALA A 1 111 ? 15.158 2.704 -15.423 1.00 67.56 111 ALA A C 1
ATOM 794 O O . ALA A 1 111 ? 16.139 3.347 -15.035 1.00 67.56 111 ALA A O 1
ATOM 795 N N . SER A 1 112 ? 14.325 3.179 -16.349 1.00 80.56 112 SER A N 1
ATOM 796 C CA . SER A 1 112 ? 14.352 4.589 -16.759 1.00 80.56 112 SER A CA 1
ATOM 797 C C . SER A 1 112 ? 13.609 5.445 -15.732 1.00 80.56 112 SER A C 1
ATOM 799 O O . SER A 1 112 ? 12.713 4.958 -15.041 1.00 80.56 112 SER A O 1
ATOM 801 N N . ASN A 1 113 ? 13.982 6.717 -15.613 1.00 84.44 113 ASN A N 1
ATOM 802 C CA . ASN A 1 113 ? 13.243 7.659 -14.780 1.00 84.44 113 ASN A CA 1
ATOM 803 C C . ASN A 1 113 ? 11.889 7.980 -15.438 1.00 84.44 113 ASN A C 1
ATOM 805 O O . ASN A 1 113 ? 11.808 8.116 -16.661 1.00 84.44 113 ASN A O 1
ATOM 809 N N . VAL A 1 114 ? 10.842 8.038 -14.620 1.00 86.12 114 VAL A N 1
ATOM 810 C CA . VAL A 1 114 ? 9.492 8.451 -15.027 1.00 86.12 114 VAL A CA 1
ATOM 811 C C . VAL A 1 114 ? 9.130 9.715 -14.257 1.00 86.12 114 VAL A C 1
ATOM 813 O O . VAL A 1 114 ? 8.802 10.716 -14.877 1.00 86.12 114 VAL A O 1
ATOM 816 N N . ASN A 1 115 ? 9.271 9.675 -12.927 1.00 90.56 115 ASN A N 1
ATOM 817 C CA . ASN A 1 115 ? 9.039 10.784 -12.003 1.00 90.56 115 ASN A CA 1
ATOM 818 C C . ASN A 1 115 ? 7.678 11.463 -12.217 1.00 90.56 115 A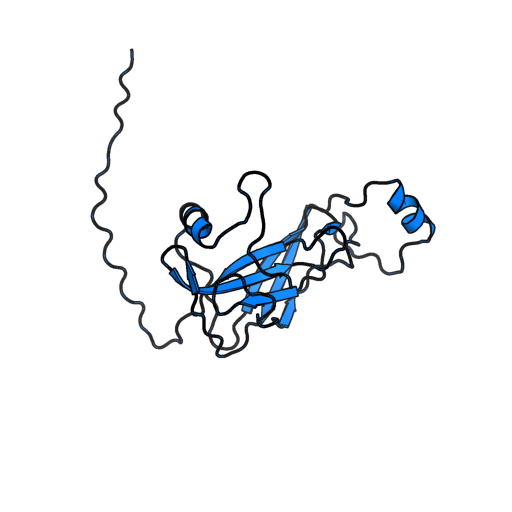SN A C 1
ATOM 820 O O . ASN A 1 115 ? 7.597 12.667 -12.456 1.00 90.56 115 ASN A O 1
ATOM 824 N N . MET A 1 116 ? 6.614 10.659 -12.179 1.00 90.44 116 MET A N 1
ATOM 825 C CA . MET A 1 116 ? 5.241 11.111 -12.403 1.00 90.44 116 MET A CA 1
ATOM 826 C C . MET A 1 116 ? 4.294 10.594 -11.334 1.00 90.44 116 MET A C 1
ATOM 828 O O . MET A 1 116 ? 4.471 9.505 -10.788 1.00 90.44 116 MET A O 1
ATOM 832 N N . ASP A 1 117 ? 3.244 11.374 -11.127 1.00 94.56 117 ASP A N 1
ATOM 833 C CA . ASP A 1 117 ? 2.161 11.101 -10.204 1.00 94.56 117 ASP A CA 1
ATOM 834 C C . ASP A 1 117 ? 0.966 10.514 -10.944 1.00 94.56 117 ASP A C 1
ATOM 836 O O . ASP A 1 117 ? 0.506 11.058 -11.950 1.00 94.56 117 ASP A O 1
ATOM 840 N N . PHE A 1 118 ? 0.441 9.406 -10.425 1.00 94.00 118 PHE A N 1
ATOM 841 C CA . PHE A 1 118 ? -0.759 8.780 -10.960 1.00 94.00 118 PHE A CA 1
ATOM 842 C C . PHE A 1 118 ? -1.801 8.601 -9.860 1.00 94.00 118 PHE A C 1
ATOM 844 O O . PHE A 1 118 ? -1.457 8.134 -8.771 1.00 94.00 118 PHE A O 1
ATOM 851 N N . PRO A 1 119 ? -3.076 8.929 -10.121 1.00 96.56 119 PRO A N 1
ATOM 852 C CA . PRO A 1 119 ? -4.129 8.649 -9.165 1.00 96.56 119 PRO A CA 1
ATOM 853 C C . PRO A 1 119 ? -4.306 7.135 -9.021 1.00 96.56 119 PRO A C 1
ATOM 855 O O . PRO A 1 119 ? -4.222 6.382 -9.994 1.00 96.56 119 PRO A O 1
ATOM 858 N N . MET A 1 120 ? -4.587 6.700 -7.801 1.00 96.12 120 MET A N 1
ATOM 859 C CA . MET A 1 120 ? -4.964 5.330 -7.478 1.00 96.12 120 MET A CA 1
ATOM 860 C C . MET A 1 120 ? -6.149 5.327 -6.522 1.00 96.12 120 MET A C 1
ATOM 862 O O . MET A 1 120 ? -6.294 6.240 -5.707 1.00 96.12 120 MET A O 1
ATOM 866 N N . ALA A 1 121 ? -6.985 4.295 -6.611 1.00 97.06 121 ALA A N 1
ATOM 867 C CA . ALA A 1 121 ? -8.106 4.114 -5.702 1.00 97.06 121 ALA A CA 1
ATOM 868 C C . ALA A 1 121 ? -8.478 2.639 -5.544 1.00 97.06 121 ALA A C 1
ATOM 870 O O . ALA A 1 121 ? -8.444 1.875 -6.515 1.00 97.06 121 ALA A O 1
ATOM 871 N N . PHE A 1 122 ? -8.877 2.267 -4.330 1.00 97.94 122 PHE A N 1
ATOM 872 C CA . PHE A 1 122 ? -9.292 0.920 -3.955 1.00 97.94 122 PHE A CA 1
ATOM 873 C C . PHE A 1 122 ? -10.543 0.972 -3.079 1.00 97.94 122 PHE A C 1
ATOM 875 O O . PHE A 1 122 ? -10.594 1.758 -2.133 1.00 97.94 122 PHE A O 1
ATOM 882 N N . ALA A 1 123 ? -11.530 0.127 -3.366 1.00 97.50 123 ALA A N 1
ATOM 883 C CA . ALA A 1 123 ? -12.715 -0.006 -2.526 1.00 97.50 123 ALA A CA 1
ATOM 884 C C . ALA A 1 123 ? -12.393 -0.857 -1.292 1.00 97.50 123 ALA A C 1
ATOM 886 O O . ALA A 1 123 ? -11.750 -1.906 -1.404 1.00 97.50 123 ALA A O 1
ATOM 887 N N . VAL A 1 124 ? -12.861 -0.409 -0.131 1.00 96.44 124 VAL A N 1
ATOM 888 C CA . VAL A 1 124 ? -12.797 -1.153 1.127 1.00 96.44 124 VAL A CA 1
ATOM 889 C C . VAL A 1 124 ? -14.138 -1.859 1.326 1.00 96.44 124 VAL A C 1
ATOM 891 O O . VAL A 1 124 ? -15.168 -1.193 1.234 1.00 96.44 124 VAL A O 1
ATOM 894 N N . PRO A 1 125 ? -14.154 -3.183 1.569 1.00 95.25 125 PRO A N 1
ATOM 895 C CA . PRO A 1 125 ? -15.396 -3.913 1.783 1.00 95.25 125 PRO A CA 1
ATOM 896 C C . PRO A 1 125 ? -16.213 -3.341 2.942 1.00 95.25 125 PRO A C 1
ATOM 898 O O . PRO A 1 125 ? -15.664 -3.008 3.998 1.00 95.25 125 PRO A O 1
ATOM 901 N N . ASP A 1 126 ? -17.527 -3.286 2.761 1.00 93.81 126 ASP A N 1
ATOM 902 C CA . ASP A 1 126 ? -18.452 -2.875 3.813 1.00 93.81 126 ASP A CA 1
ATOM 903 C C . ASP A 1 126 ? -18.325 -3.777 5.043 1.00 93.81 126 ASP A C 1
ATOM 905 O O . ASP A 1 126 ? -18.066 -4.980 4.942 1.00 93.81 126 ASP A O 1
ATOM 909 N N . GLY A 1 127 ? -18.501 -3.185 6.223 1.00 90.12 127 GLY A N 1
ATOM 910 C CA . GLY A 1 127 ? -18.397 -3.916 7.487 1.00 90.12 127 GLY A CA 1
ATOM 911 C C . GLY A 1 127 ? -16.973 -4.346 7.853 1.00 90.12 127 GLY A C 1
ATOM 912 O O . GLY A 1 127 ? -16.806 -5.113 8.799 1.00 90.12 127 GLY A O 1
ATOM 913 N N . THR A 1 128 ? -15.944 -3.857 7.149 1.00 93.88 128 THR A N 1
ATOM 914 C CA . THR A 1 128 ? -14.548 -4.044 7.568 1.00 93.88 128 THR A CA 1
ATOM 915 C C . THR A 1 128 ? -14.360 -3.516 8.993 1.00 93.88 128 THR A C 1
ATOM 917 O O . THR A 1 128 ? -14.730 -2.385 9.302 1.00 93.88 128 THR A O 1
ATOM 920 N N . THR A 1 129 ? -13.753 -4.327 9.859 1.00 93.19 129 THR A N 1
ATOM 921 C CA . THR A 1 129 ? -13.402 -3.963 11.239 1.00 93.19 129 THR A CA 1
ATOM 922 C C . THR A 1 129 ? -11.901 -4.076 11.440 1.00 93.19 129 THR A C 1
ATOM 924 O O . THR A 1 129 ? -11.305 -5.050 10.981 1.00 93.19 129 THR A O 1
ATOM 927 N N . CYS A 1 130 ? -11.300 -3.141 12.172 1.00 94.50 130 CYS A N 1
ATOM 928 C CA . CYS A 1 130 ? -9.876 -3.172 12.472 1.00 94.50 130 CYS A CA 1
ATOM 929 C C . CYS A 1 130 ? -9.639 -3.482 13.952 1.00 94.50 130 CYS A C 1
ATOM 931 O O . CYS A 1 130 ? -10.301 -2.933 14.829 1.00 94.50 130 CYS A O 1
ATOM 933 N N . SER A 1 131 ? -8.653 -4.322 14.249 1.00 95.00 131 SER A N 1
ATOM 934 C CA . SER A 1 131 ? -8.269 -4.645 15.630 1.00 95.00 131 SER A CA 1
ATOM 935 C C . SER A 1 131 ? -6.851 -4.205 15.980 1.00 95.00 131 SER A C 1
ATOM 937 O O . SER A 1 131 ? -6.423 -4.382 17.118 1.00 95.00 131 SER A O 1
ATOM 939 N N . GLY A 1 132 ? -6.108 -3.654 15.018 1.00 92.31 132 GLY A N 1
ATOM 940 C CA . GLY A 1 132 ? -4.736 -3.224 15.238 1.00 92.31 132 GLY A CA 1
ATOM 941 C C . GLY A 1 132 ? -4.635 -2.010 16.156 1.00 92.31 132 GLY A C 1
ATOM 942 O O . GLY A 1 132 ? -5.533 -1.163 16.223 1.00 92.31 132 GLY A O 1
ATOM 943 N N . SER A 1 133 ? -3.495 -1.923 16.836 1.00 90.69 133 SER A N 1
ATOM 944 C CA . SER A 1 133 ? -3.091 -0.763 17.622 1.00 90.69 133 SER A CA 1
ATOM 945 C C . SER A 1 133 ? -1.650 -0.399 17.278 1.00 90.69 133 SER A C 1
ATOM 947 O O . SER A 1 133 ? -0.771 -1.261 17.257 1.00 90.69 133 SER A O 1
ATOM 949 N N . MET A 1 134 ? -1.414 0.870 16.948 1.00 87.75 134 MET A N 1
ATOM 950 C CA . MET A 1 134 ? -0.096 1.405 16.592 1.00 87.75 134 MET A CA 1
ATOM 951 C C . MET A 1 134 ? -0.096 2.920 16.735 1.00 87.75 134 MET A C 1
ATOM 953 O O . MET A 1 134 ? -1.124 3.562 16.544 1.00 87.75 134 MET A O 1
ATOM 957 N N . GLY A 1 135 ? 1.044 3.524 17.071 1.00 84.25 135 GLY A N 1
ATOM 958 C CA . GLY A 1 135 ? 1.113 4.988 17.119 1.00 84.25 135 GLY A CA 1
ATOM 959 C C . GLY A 1 135 ? 0.239 5.641 18.203 1.00 84.25 135 GLY A C 1
ATOM 960 O O . GLY A 1 135 ? -0.073 6.816 18.079 1.00 84.25 135 GLY A O 1
ATOM 961 N N . GLY A 1 136 ? -0.213 4.892 19.220 1.00 85.62 136 GLY A N 1
ATOM 962 C CA . GLY A 1 136 ? -1.222 5.363 20.186 1.00 85.62 136 GLY A CA 1
ATOM 963 C C . GLY A 1 136 ? -2.663 5.366 19.651 1.00 85.62 136 GLY A C 1
ATOM 964 O O . GLY A 1 136 ? -3.578 5.755 20.370 1.00 85.62 136 GLY A O 1
ATOM 965 N N . GLN A 1 137 ? -2.871 4.909 18.414 1.00 87.19 137 GLN A N 1
ATOM 966 C CA . GLN A 1 137 ? -4.172 4.786 17.767 1.00 87.19 137 GLN A CA 1
ATOM 967 C C . GLN A 1 137 ? -4.693 3.354 17.879 1.00 87.19 137 GLN A C 1
ATOM 969 O O . GLN A 1 137 ? -3.938 2.393 17.732 1.00 87.19 137 GLN A O 1
ATOM 974 N N . ASN A 1 138 ? -5.998 3.220 18.098 1.00 90.56 138 ASN A N 1
ATOM 975 C CA . ASN A 1 138 ? -6.714 1.943 18.097 1.00 90.56 138 ASN A CA 1
ATOM 976 C C . ASN A 1 138 ? -7.57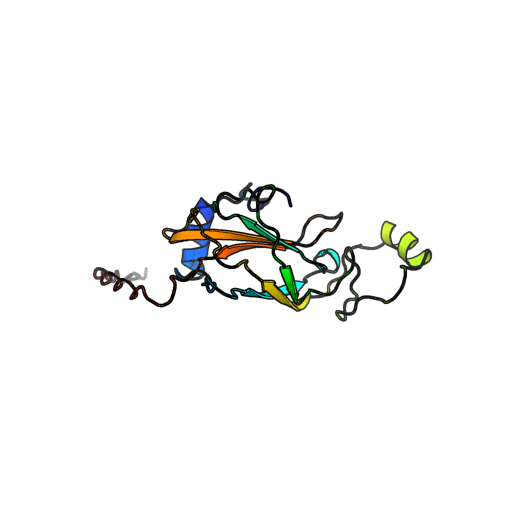6 1.818 16.836 1.00 90.56 138 ASN A C 1
ATOM 978 O O . ASN A 1 138 ? -7.756 2.799 16.115 1.00 90.56 138 ASN A O 1
ATOM 982 N N . ASN A 1 139 ? -8.138 0.630 16.590 1.00 93.00 139 ASN A N 1
ATOM 983 C CA . ASN A 1 139 ? -8.975 0.360 15.415 1.00 93.00 139 ASN A CA 1
ATOM 984 C C . ASN A 1 139 ? -8.218 0.627 14.098 1.00 93.00 139 ASN A C 1
ATOM 986 O O . ASN A 1 139 ? -8.754 1.228 13.167 1.00 93.00 139 ASN A O 1
ATOM 990 N N . VAL A 1 140 ? -6.953 0.197 14.033 1.00 93.62 140 VAL A N 1
ATOM 991 C CA . VAL A 1 140 ? -6.076 0.433 12.882 1.00 93.62 140 VAL A CA 1
ATOM 992 C C . VAL A 1 140 ? -5.971 -0.811 12.007 1.00 93.62 140 VAL A C 1
ATOM 994 O O . VAL A 1 140 ? -5.617 -1.889 12.484 1.00 93.62 140 VAL A O 1
ATOM 997 N N . CYS A 1 141 ? -6.259 -0.659 10.718 1.00 96.06 141 CYS A N 1
ATOM 998 C CA . CYS A 1 141 ? -5.934 -1.643 9.692 1.00 96.06 141 CYS A CA 1
ATOM 999 C C . CYS A 1 141 ? -4.664 -1.209 8.963 1.00 96.06 141 CYS A C 1
ATOM 1001 O O . CYS A 1 141 ? -4.362 -0.019 8.867 1.00 96.06 141 CYS A O 1
ATOM 1003 N N . LEU A 1 142 ? -3.951 -2.165 8.376 1.00 96.25 142 LEU A N 1
ATOM 1004 C CA . LEU A 1 142 ? -2.838 -1.868 7.478 1.00 96.25 142 LEU A CA 1
ATOM 1005 C C . LEU A 1 142 ? -3.217 -2.206 6.049 1.00 96.25 142 LEU A C 1
ATOM 1007 O O . LEU A 1 142 ? -3.725 -3.288 5.784 1.00 96.25 142 LEU A O 1
ATOM 1011 N N . VAL A 1 143 ? -2.914 -1.320 5.109 1.00 97.19 143 VAL A N 1
ATOM 1012 C CA . VAL A 1 143 ? -3.150 -1.564 3.686 1.00 97.19 143 VAL A CA 1
ATOM 1013 C C . VAL A 1 143 ? -1.827 -1.549 2.952 1.00 97.19 143 VAL A C 1
ATOM 1015 O O . VAL A 1 143 ? -1.161 -0.520 2.865 1.00 97.19 143 VAL A O 1
ATOM 1018 N N . LYS A 1 144 ? -1.439 -2.702 2.413 1.00 96.81 144 LYS A N 1
ATOM 1019 C CA . LYS A 1 144 ? -0.263 -2.829 1.558 1.00 96.81 144 LYS A CA 1
ATOM 1020 C C . LYS A 1 144 ? -0.667 -2.607 0.119 1.00 96.81 144 LYS A C 1
ATOM 1022 O O . LYS A 1 144 ? -1.467 -3.368 -0.414 1.00 96.81 144 LYS A O 1
ATOM 1027 N N . ILE A 1 145 ? -0.081 -1.595 -0.505 1.00 96.44 145 ILE A N 1
ATOM 1028 C CA . ILE A 1 145 ? -0.299 -1.243 -1.904 1.00 96.44 145 ILE A CA 1
ATOM 1029 C C . ILE A 1 145 ? 1.012 -1.479 -2.634 1.00 96.44 145 ILE A C 1
ATOM 1031 O O . ILE A 1 145 ? 2.015 -0.846 -2.309 1.00 96.44 145 ILE A O 1
ATOM 1035 N N . ALA A 1 146 ? 1.029 -2.402 -3.592 1.00 94.44 146 ALA A N 1
ATOM 1036 C CA . ALA A 1 146 ? 2.249 -2.726 -4.320 1.00 94.44 146 ALA A CA 1
ATOM 1037 C C . ALA A 1 146 ? 1.980 -3.286 -5.716 1.00 94.44 146 ALA A C 1
ATOM 1039 O O . ALA A 1 146 ? 0.959 -3.938 -5.962 1.00 94.44 146 ALA A O 1
ATOM 1040 N N . ASN A 1 147 ? 2.936 -3.081 -6.621 1.00 91.31 147 ASN A N 1
ATOM 1041 C CA . ASN A 1 147 ? 2.957 -3.765 -7.909 1.00 91.31 147 ASN A CA 1
ATOM 1042 C C . ASN A 1 147 ? 3.562 -5.177 -7.793 1.00 91.31 147 ASN A C 1
ATOM 1044 O O . ASN A 1 147 ? 4.142 -5.569 -6.777 1.00 91.31 147 ASN A O 1
ATOM 1048 N N . SER A 1 148 ? 3.421 -5.959 -8.865 1.00 87.31 148 SER A N 1
ATOM 1049 C CA . SER A 1 148 ? 4.109 -7.242 -9.027 1.00 87.31 148 SER A CA 1
ATOM 1050 C C . SER A 1 148 ? 5.174 -7.111 -10.116 1.00 87.31 148 SER A C 1
ATOM 1052 O O . SER A 1 148 ? 4.875 -7.174 -11.312 1.00 87.31 148 SER A O 1
ATOM 1054 N N . ASN A 1 149 ? 6.423 -6.889 -9.701 1.00 83.31 149 ASN A N 1
ATOM 1055 C CA . ASN A 1 149 ? 7.584 -6.786 -10.583 1.00 83.31 149 ASN A CA 1
ATOM 1056 C C . ASN A 1 149 ? 8.700 -7.734 -10.105 1.00 83.31 149 ASN A C 1
ATOM 1058 O O . ASN A 1 149 ? 8.892 -7.937 -8.908 1.00 83.31 149 ASN A O 1
ATOM 1062 N N . GLY A 1 150 ? 9.438 -8.331 -11.046 1.00 79.69 150 GLY A N 1
ATOM 1063 C CA . GLY A 1 150 ? 10.545 -9.244 -10.752 1.00 79.69 150 GLY A CA 1
ATOM 1064 C C . GLY A 1 150 ? 11.741 -8.582 -10.057 1.00 79.69 150 GLY A C 1
ATOM 1065 O O . GLY A 1 150 ? 12.488 -9.273 -9.374 1.00 79.69 150 GLY A O 1
ATOM 1066 N N . ALA A 1 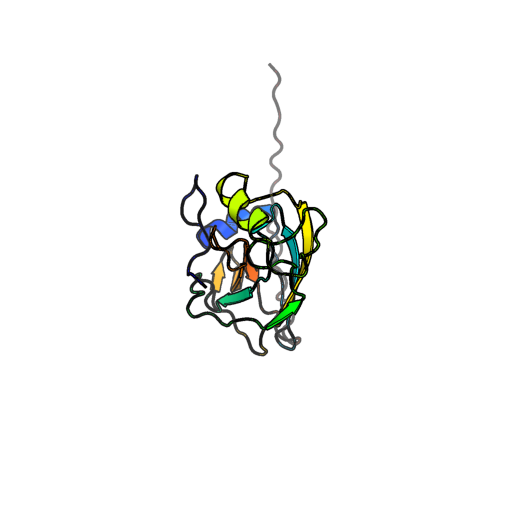151 ? 11.911 -7.261 -10.184 1.00 80.00 151 ALA A N 1
ATOM 1067 C CA . ALA A 1 151 ? 12.910 -6.498 -9.424 1.00 80.00 151 ALA A CA 1
ATOM 1068 C C . ALA A 1 151 ? 12.493 -6.238 -7.961 1.00 80.00 151 ALA A C 1
ATOM 1070 O O . ALA A 1 151 ? 13.293 -5.751 -7.165 1.00 80.00 151 ALA A O 1
ATOM 1071 N N . GLY A 1 152 ? 11.257 -6.586 -7.605 1.00 76.50 152 GLY A N 1
ATOM 1072 C CA . GLY A 1 152 ? 10.688 -6.422 -6.276 1.00 76.50 152 GLY A CA 1
ATOM 1073 C C . GLY A 1 152 ? 9.286 -5.819 -6.344 1.00 76.50 152 GLY A C 1
ATOM 1074 O O . GLY A 1 152 ? 8.950 -5.144 -7.316 1.00 76.50 152 GLY A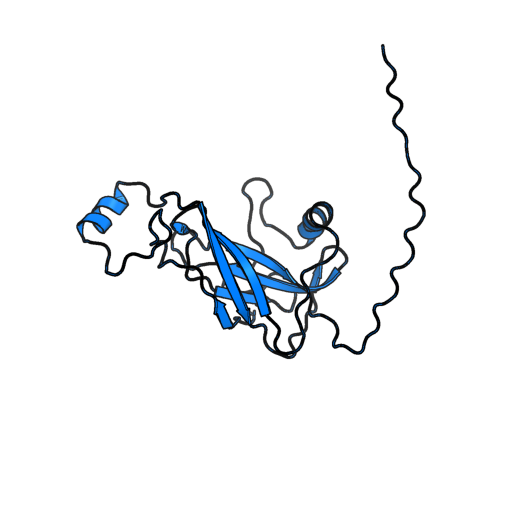 O 1
ATOM 1075 N N . PRO A 1 153 ? 8.445 -6.057 -5.326 1.00 87.44 153 PRO A N 1
ATOM 1076 C CA . PRO A 1 153 ? 7.225 -5.286 -5.171 1.00 87.44 153 PRO A CA 1
ATOM 1077 C C . PRO A 1 153 ? 7.591 -3.853 -4.766 1.00 87.44 153 PRO A C 1
ATOM 1079 O O . PRO A 1 153 ? 8.221 -3.634 -3.7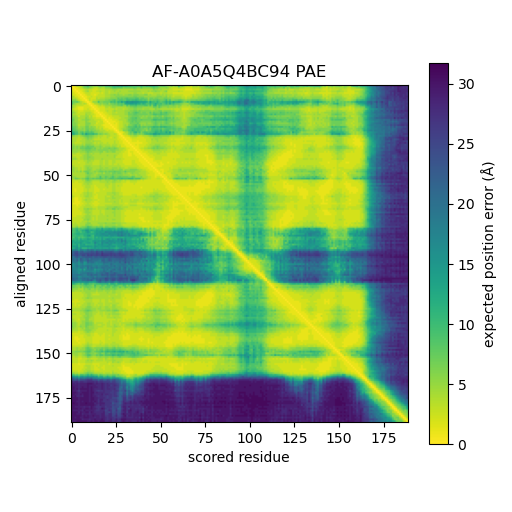32 1.00 87.44 153 PRO A O 1
ATOM 1082 N N . PHE A 1 154 ? 7.183 -2.883 -5.575 1.00 90.19 154 PHE A N 1
ATOM 1083 C CA . PHE A 1 154 ? 7.325 -1.458 -5.302 1.00 90.19 154 PHE A CA 1
ATOM 1084 C C . PHE A 1 154 ? 5.997 -0.898 -4.805 1.00 90.19 154 PHE A C 1
ATOM 1086 O O . PHE A 1 154 ? 4.942 -1.185 -5.377 1.00 90.19 154 PHE A O 1
ATOM 1093 N N . GLY A 1 155 ? 6.060 -0.103 -3.740 1.00 92.38 155 GLY A N 1
ATOM 1094 C CA . GLY A 1 155 ? 4.896 0.478 -3.087 1.00 92.38 155 GLY A CA 1
ATOM 1095 C C . GLY A 1 155 ? 5.145 0.702 -1.600 1.00 92.38 155 GLY A C 1
ATOM 1096 O O . GLY A 1 155 ? 6.278 0.961 -1.196 1.00 92.38 155 GLY A O 1
ATOM 1097 N N . GLY A 1 156 ? 4.098 0.584 -0.788 1.00 92.69 156 GLY A N 1
ATOM 1098 C CA . GLY A 1 156 ? 4.168 0.876 0.641 1.00 92.69 156 GLY A CA 1
ATOM 1099 C C . GLY A 1 156 ? 3.017 0.277 1.440 1.00 92.69 156 GLY A C 1
ATOM 1100 O O . GLY A 1 156 ? 2.127 -0.378 0.893 1.00 92.69 156 GLY A O 1
ATOM 1101 N N . VAL A 1 157 ? 3.061 0.499 2.751 1.00 94.12 157 VAL A N 1
ATOM 1102 C CA . VAL A 1 157 ? 1.997 0.133 3.689 1.00 94.12 157 VAL A CA 1
ATOM 1103 C C . VAL A 1 157 ? 1.457 1.404 4.324 1.00 94.12 157 VAL A C 1
ATOM 1105 O O . VAL A 1 157 ? 2.234 2.234 4.788 1.00 94.12 157 VAL A O 1
ATOM 1108 N N . VAL A 1 158 ? 0.135 1.540 4.346 1.00 93.00 158 VAL A N 1
ATOM 1109 C CA . VAL A 1 158 ? -0.561 2.694 4.912 1.00 93.00 158 VAL A CA 1
ATOM 1110 C C . VAL A 1 158 ? -1.452 2.224 6.067 1.00 93.00 158 VAL A C 1
ATOM 1112 O O . VAL A 1 158 ? -2.299 1.355 5.842 1.00 93.00 158 VAL A O 1
ATOM 1115 N N . PRO A 1 159 ? -1.280 2.754 7.290 1.00 93.56 159 PRO A N 1
ATOM 1116 C CA . PRO A 1 159 ? -2.243 2.563 8.367 1.00 93.56 159 PRO A CA 1
ATOM 1117 C C . PRO A 1 159 ? -3.506 3.389 8.106 1.00 93.56 159 PRO A C 1
ATOM 1119 O O . PRO A 1 159 ? -3.418 4.554 7.726 1.00 93.56 159 PRO A O 1
ATOM 1122 N N . ILE A 1 160 ? -4.676 2.795 8.321 1.00 94.38 160 ILE A N 1
ATOM 1123 C CA . ILE A 1 160 ? -5.982 3.452 8.181 1.00 94.38 160 ILE A CA 1
ATOM 1124 C C . ILE A 1 160 ? -6.866 3.131 9.383 1.00 94.38 160 ILE A C 1
ATOM 1126 O O . ILE A 1 160 ? -6.655 2.123 10.057 1.00 94.38 160 ILE A O 1
ATOM 1130 N N . GLN A 1 161 ? -7.903 3.932 9.598 1.00 94.19 161 GLN A N 1
ATOM 1131 C CA . GLN A 1 161 ? -8.981 3.621 10.532 1.00 94.19 161 GLN A CA 1
ATOM 1132 C C . GLN A 1 161 ? -10.311 3.577 9.788 1.00 94.19 161 GLN A C 1
ATOM 1134 O O . GLN A 1 161 ? -10.552 4.363 8.870 1.00 94.19 161 GLN A O 1
ATOM 1139 N N . ILE A 1 162 ? -11.188 2.664 10.194 1.00 92.56 162 ILE A N 1
ATOM 1140 C CA . ILE A 1 162 ? -12.589 2.730 9.783 1.00 92.56 162 ILE A CA 1
ATOM 1141 C C . ILE A 1 162 ? -13.265 3.760 10.679 1.00 92.56 162 ILE A C 1
ATOM 1143 O O . ILE A 1 162 ? -13.260 3.618 11.905 1.00 92.56 162 ILE A O 1
ATOM 1147 N N . ALA A 1 163 ? -13.813 4.804 10.062 1.00 87.19 163 ALA A N 1
ATOM 1148 C CA . ALA A 1 163 ? -14.540 5.841 10.766 1.00 87.19 163 ALA A CA 1
ATOM 1149 C C . ALA A 1 163 ? -15.699 5.202 11.548 1.00 87.19 163 ALA A C 1
ATOM 1151 O O . ALA A 1 163 ? -16.366 4.299 11.028 1.00 87.19 163 ALA A O 1
ATOM 1152 N N . PRO A 1 164 ? -15.981 5.659 12.778 1.00 74.44 164 PRO A N 1
ATOM 1153 C CA . PRO A 1 164 ? -17.176 5.216 13.473 1.00 74.44 164 PRO A CA 1
ATOM 1154 C C . PRO A 1 164 ? -18.404 5.556 12.618 1.00 74.44 164 PRO A C 1
ATOM 1156 O O . PRO A 1 164 ? -18.495 6.651 12.058 1.00 74.44 164 PRO A O 1
ATOM 1159 N N . ALA A 1 165 ? -19.344 4.614 12.497 1.00 63.06 165 ALA A N 1
ATOM 1160 C CA . ALA A 1 165 ? -20.610 4.870 11.819 1.00 63.06 165 ALA A CA 1
ATOM 1161 C C . ALA A 1 165 ? -21.263 6.128 12.415 1.00 63.06 165 ALA A C 1
ATOM 1163 O O . ALA A 1 165 ? -21.276 6.301 13.638 1.00 63.06 165 ALA A O 1
ATOM 1164 N N . ALA A 1 166 ? -21.761 7.019 11.549 1.00 54.25 166 ALA A N 1
ATOM 1165 C CA . ALA A 1 166 ? -22.383 8.276 11.953 1.00 54.25 166 ALA A CA 1
ATOM 1166 C C . ALA A 1 166 ? -23.486 7.995 12.990 1.00 54.25 166 ALA A C 1
ATOM 1168 O O . ALA A 1 166 ? -24.527 7.427 12.669 1.00 54.25 166 ALA A O 1
ATOM 1169 N N . GLY A 1 167 ? -23.199 8.324 14.251 1.00 46.88 167 GLY A N 1
ATOM 1170 C CA . GLY A 1 167 ? -23.976 7.897 15.417 1.00 46.88 167 GLY A CA 1
ATOM 1171 C C . GLY A 1 167 ? -23.154 7.853 16.709 1.00 46.88 167 GLY A C 1
ATOM 1172 O O . GLY A 1 167 ? -23.708 8.048 17.787 1.00 46.88 167 GLY A O 1
ATOM 1173 N N . ALA A 1 168 ? -21.830 7.695 16.620 1.00 45.03 168 ALA A N 1
ATOM 1174 C CA . ALA A 1 168 ? -20.941 7.978 17.744 1.00 45.03 168 ALA A CA 1
ATOM 1175 C C . ALA A 1 168 ? -20.490 9.443 17.678 1.00 45.03 168 ALA A C 1
ATOM 1177 O O . ALA A 1 168 ? -19.754 9.835 16.771 1.00 45.03 168 ALA A O 1
ATOM 1178 N N . ALA A 1 169 ? -20.941 10.263 18.630 1.00 41.16 169 ALA A N 1
ATOM 1179 C CA . ALA A 1 169 ? -20.350 11.578 18.847 1.00 41.16 169 ALA A CA 1
ATOM 1180 C C . ALA A 1 169 ? -18.829 11.414 19.049 1.00 41.16 169 ALA A C 1
ATOM 1182 O O . ALA A 1 169 ? -18.419 10.468 19.732 1.00 41.16 169 ALA A O 1
ATOM 1183 N N . PRO A 1 170 ? -17.980 12.288 18.479 1.00 47.50 170 PRO A N 1
ATOM 1184 C CA . PRO A 1 170 ? -16.562 12.262 18.797 1.00 47.50 170 PRO A CA 1
ATOM 1185 C C . PRO A 1 170 ? -16.411 12.420 20.311 1.00 47.50 170 PRO A C 1
ATOM 1187 O O . PRO A 1 170 ? -16.976 13.343 20.903 1.00 47.50 170 PRO A O 1
ATOM 1190 N N . ALA A 1 171 ? -15.672 11.511 20.947 1.00 56.78 171 ALA A N 1
ATOM 1191 C CA . ALA A 1 171 ? -15.229 11.735 22.312 1.00 56.78 171 ALA A CA 1
ATOM 1192 C C . ALA A 1 171 ? -14.431 13.043 22.314 1.00 56.78 171 ALA A C 1
ATOM 1194 O O . ALA A 1 171 ? -13.464 13.182 21.562 1.00 56.78 171 ALA A O 1
ATOM 1195 N N . THR A 1 172 ? -14.878 14.016 23.108 1.00 50.59 172 THR A N 1
ATOM 1196 C CA . THR A 1 172 ? -14.196 15.296 23.284 1.00 50.59 172 THR A CA 1
ATOM 1197 C C . THR A 1 172 ? -12.722 15.020 23.585 1.00 50.59 172 THR A C 1
ATOM 1199 O O . THR A 1 172 ? -12.446 14.291 24.543 1.00 50.59 172 THR A O 1
ATOM 1202 N N . PRO A 1 173 ? -11.767 15.556 22.803 1.00 53.50 173 PRO A N 1
ATOM 1203 C CA . PRO A 1 173 ? -10.359 15.440 23.143 1.00 53.50 173 PRO A CA 1
ATOM 1204 C C . PRO A 1 173 ? -10.163 15.956 24.568 1.00 53.50 173 PRO A C 1
ATOM 1206 O O . PRO A 1 173 ? -10.597 17.065 24.892 1.00 53.50 173 PRO A O 1
ATOM 1209 N N . ALA A 1 174 ? -9.540 15.149 25.429 1.00 55.41 174 ALA A N 1
ATOM 1210 C CA . ALA A 1 174 ? -9.099 15.631 26.728 1.00 55.41 174 ALA A CA 1
ATOM 1211 C C . ALA A 1 174 ? -8.211 16.859 26.491 1.00 55.41 174 ALA A C 1
ATOM 1213 O O . ALA A 1 174 ? -7.300 16.816 25.659 1.00 55.41 174 ALA A O 1
ATOM 1214 N N . ALA A 1 175 ? -8.522 17.962 27.176 1.00 47.66 175 ALA A N 1
ATOM 1215 C CA . ALA A 1 175 ? -7.803 19.217 27.026 1.00 47.66 175 ALA A CA 1
ATOM 1216 C C . ALA A 1 175 ? -6.287 18.970 27.139 1.00 47.66 175 ALA A C 1
ATOM 1218 O O . ALA A 1 175 ? -5.860 18.283 28.074 1.00 47.66 175 ALA A O 1
ATOM 1219 N N . PRO A 1 176 ? -5.460 19.498 26.219 1.00 48.66 176 PRO A N 1
ATOM 1220 C CA . PRO A 1 176 ? -4.022 19.359 26.345 1.00 48.66 176 PRO A CA 1
ATOM 1221 C C . PRO A 1 176 ? -3.580 20.015 27.654 1.00 48.66 176 PRO A C 1
ATOM 1223 O O . PRO A 1 176 ? -3.772 21.214 27.862 1.00 48.66 176 PRO A O 1
ATOM 1226 N N . GLY A 1 177 ? -3.001 19.211 28.550 1.00 49.16 177 GLY A N 1
ATOM 1227 C CA . GLY A 1 177 ? -2.342 19.709 29.750 1.00 49.16 177 GLY A CA 1
ATOM 1228 C C . GLY A 1 177 ? -1.306 20.763 29.362 1.00 49.16 177 GLY A C 1
ATOM 1229 O O . GLY A 1 177 ? -0.552 20.576 28.405 1.00 49.16 177 GLY A O 1
ATOM 1230 N N . ALA A 1 178 ? -1.314 21.891 30.073 1.00 44.38 178 ALA A N 1
ATOM 1231 C CA . ALA A 1 178 ? -0.494 23.058 29.776 1.00 44.38 178 ALA A CA 1
ATOM 1232 C C . ALA A 1 178 ? 0.982 22.678 29.551 1.00 44.38 178 ALA A C 1
ATOM 1234 O O . ALA A 1 178 ? 1.681 22.258 30.476 1.00 44.38 178 ALA A O 1
ATOM 1235 N N . ARG A 1 179 ? 1.471 22.848 28.316 1.00 43.56 179 ARG A N 1
ATOM 1236 C CA . ARG A 1 179 ? 2.902 22.764 28.014 1.00 43.56 179 ARG A CA 1
ATOM 1237 C C . ARG A 1 179 ? 3.567 24.030 28.553 1.00 43.56 179 ARG A C 1
ATOM 1239 O O . ARG A 1 179 ? 3.267 25.127 28.093 1.00 43.56 179 ARG A O 1
ATOM 1246 N N . ARG A 1 180 ? 4.463 23.882 29.533 1.00 44.41 180 ARG A N 1
ATOM 1247 C CA . ARG A 1 180 ? 5.378 24.955 29.945 1.00 44.41 180 ARG A CA 1
ATOM 1248 C C . ARG A 1 180 ? 6.373 25.193 28.809 1.00 44.41 180 ARG A C 1
ATOM 1250 O O . ARG A 1 180 ? 7.097 24.275 28.434 1.00 44.41 180 ARG A O 1
ATOM 1257 N N . SER A 1 181 ? 6.390 26.401 28.257 1.00 42.06 181 SER A N 1
ATOM 1258 C CA . SER A 1 181 ? 7.441 26.859 27.349 1.00 42.06 181 SER A CA 1
ATOM 1259 C C . SER A 1 181 ? 8.772 26.899 28.099 1.00 42.06 181 SER A C 1
ATOM 1261 O O . SER A 1 181 ? 8.862 27.502 29.16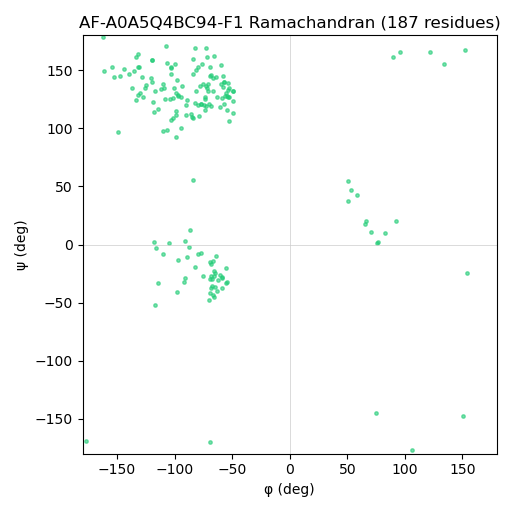8 1.00 42.06 181 SER A O 1
ATOM 1263 N N . VAL A 1 182 ? 9.797 26.248 27.550 1.00 45.06 182 VAL A N 1
ATOM 1264 C CA . VAL A 1 182 ? 11.181 26.395 28.009 1.00 45.06 182 VAL A CA 1
ATOM 1265 C C . VAL A 1 182 ? 11.872 27.285 26.986 1.00 45.06 182 VAL A C 1
ATOM 1267 O O . VAL A 1 182 ? 12.071 26.883 25.841 1.00 45.06 182 VAL A O 1
ATOM 1270 N N . GLU A 1 183 ? 12.148 28.523 27.376 1.00 42.12 183 GLU A N 1
ATOM 1271 C CA . GLU A 1 183 ? 12.865 29.490 26.552 1.00 42.12 183 GLU A CA 1
ATOM 1272 C C . GLU A 1 183 ? 14.369 29.227 26.679 1.00 42.12 183 GLU A C 1
ATOM 1274 O O . GLU A 1 183 ? 14.917 29.204 27.781 1.00 42.12 183 GLU A O 1
ATOM 1279 N N . PHE A 1 184 ? 15.034 28.963 25.553 1.00 37.84 184 PHE A N 1
ATOM 1280 C CA . PHE A 1 184 ? 16.481 28.776 25.505 1.00 37.84 184 PHE A CA 1
ATOM 1281 C C . PHE A 1 184 ? 17.162 30.144 25.411 1.00 37.84 184 PHE A C 1
ATOM 1283 O O . PHE A 1 184 ? 17.120 30.800 24.373 1.00 37.84 184 PHE A O 1
ATOM 1290 N N . GLN A 1 185 ? 17.812 30.561 26.496 1.00 41.19 185 GLN A N 1
ATOM 1291 C CA . GLN A 1 185 ? 18.663 31.748 26.529 1.00 41.19 185 GLN A CA 1
ATOM 1292 C C . GLN A 1 185 ? 20.069 31.366 26.041 1.00 41.19 185 GLN A C 1
ATOM 1294 O O . GLN A 1 185 ? 20.792 30.628 26.709 1.00 41.19 185 GLN A O 1
ATOM 1299 N N . ALA A 1 186 ? 20.449 31.835 24.852 1.00 35.47 186 ALA A N 1
ATOM 1300 C CA . ALA A 1 186 ? 21.803 31.679 24.331 1.00 35.47 186 ALA A CA 1
ATOM 1301 C C . ALA A 1 186 ? 22.729 32.719 24.983 1.00 35.47 186 ALA A C 1
ATOM 1303 O O . ALA A 1 186 ? 22.612 33.915 24.719 1.00 35.47 186 ALA A O 1
ATOM 1304 N N . ALA A 1 187 ? 23.643 32.262 25.840 1.00 37.81 187 ALA A N 1
ATOM 1305 C CA . ALA A 1 187 ? 24.747 33.074 26.336 1.00 37.81 187 ALA A CA 1
ATOM 1306 C C . ALA A 1 187 ? 25.826 33.177 25.246 1.00 37.81 187 ALA A C 1
ATOM 1308 O O . ALA A 1 187 ? 26.349 32.165 24.780 1.00 37.81 187 ALA A O 1
ATOM 1309 N N . GLN A 1 188 ? 26.119 34.406 24.829 1.00 40.22 188 GLN A N 1
ATOM 1310 C CA . GLN A 1 188 ? 27.270 34.743 23.995 1.00 40.22 188 GLN A CA 1
ATOM 1311 C C 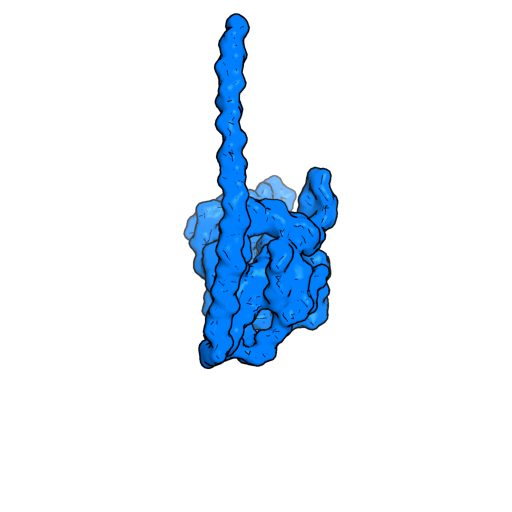. GLN A 1 188 ? 28.532 34.701 24.867 1.00 40.22 188 GLN A C 1
ATOM 1313 O O . GLN A 1 188 ? 28.501 35.166 26.009 1.00 40.22 188 GLN A O 1
ATOM 1318 N N . ALA A 1 189 ? 29.609 34.138 24.324 1.00 42.81 189 ALA A N 1
ATOM 1319 C CA . ALA A 1 189 ? 30.971 34.244 24.838 1.00 42.81 189 ALA A CA 1
ATOM 1320 C C . ALA A 1 189 ? 31.814 35.021 23.824 1.00 42.81 189 ALA A C 1
ATOM 1322 O O . ALA A 1 189 ? 31.554 34.841 22.610 1.00 42.81 189 ALA A O 1
#